Protein AF-A0A0S4X3T7-F1 (afdb_monomer)

Radius of gyration: 20.99 Å; Cα contacts (8 Å, |Δi|>4): 285; chains: 1; bounding box: 42×82×57 Å

Solvent-accessible surface area (backbone atoms only — not comparable to full-atom values): 10998 Å² total; per-residue (Å²): 110,73,40,32,37,38,40,42,36,80,65,33,32,33,39,29,41,30,43,73,89,67,52,23,56,42,77,74,47,74,46,72,47,45,88,88,48,50,43,58,60,45,58,78,75,44,70,75,74,39,46,32,37,38,30,31,13,58,91,52,34,48,80,45,75,44,75,45,72,94,63,92,61,59,72,69,56,49,50,54,50,50,38,53,54,44,22,72,76,66,79,47,67,48,91,55,33,53,76,42,78,46,77,59,98,63,31,34,35,39,41,34,31,41,48,67,60,52,50,55,50,42,70,50,42,47,80,60,23,48,66,69,36,61,36,78,42,62,60,70,58,53,54,50,51,59,73,39,50,81,81,54,77,43,78,75,82,78,65,80,75,44,73,72,72,78,70,76,79,71,70,79,71,80,79,78,84,71,83,81,82,85,89,85,92,132

Foldseek 3Di:
DKAKEWEDEQFKIWIWIADPPFRFTATPDMDTDDLVCLLVVCVVGPAFAHEYEYEYEDVQKDKDKDFDDPDDDDPVVVVVVLQVRCCVVPVDHQVQWDWDWDDDPTMIMIMTGGPVVVCSNCVSHVVRHPYQAYYYDYVVQVVVSVVPSVDDGDNDDDDPTPRPPPPPPPDPDPPDPPDDDDDDDD

pLDDT: mean 72.49, std 17.75, range [33.09, 94.56]

Mean predicted aligned error: 12.56 Å

Structure (mmCIF, N/CA/C/O backbone):
data_AF-A0A0S4X3T7-F1
#
_entry.id   AF-A0A0S4X3T7-F1
#
loop_
_atom_site.group_PDB
_atom_site.id
_atom_site.type_symbol
_atom_site.label_atom_id
_atom_site.label_alt_id
_atom_site.label_comp_id
_atom_site.label_asym_id
_atom_site.label_entity_id
_atom_site.label_seq_id
_atom_site.pdbx_PDB_ins_code
_atom_site.Cartn_x
_atom_site.Cartn_y
_atom_site.Cartn_z
_atom_site.occupancy
_atom_site.B_iso_or_equiv
_atom_site.auth_seq_id
_atom_site.auth_comp_id
_atom_site.auth_asym_id
_atom_site.auth_atom_id
_atom_site.pdbx_PDB_model_num
ATOM 1 N N . MET A 1 1 ? -22.993 1.703 1.571 1.00 53.78 1 MET A N 1
ATOM 2 C CA . MET A 1 1 ? -22.271 1.215 2.771 1.00 53.78 1 MET A CA 1
ATOM 3 C C . MET A 1 1 ? -21.054 2.109 2.951 1.00 53.78 1 MET A C 1
ATOM 5 O O . MET A 1 1 ? -20.449 2.443 1.946 1.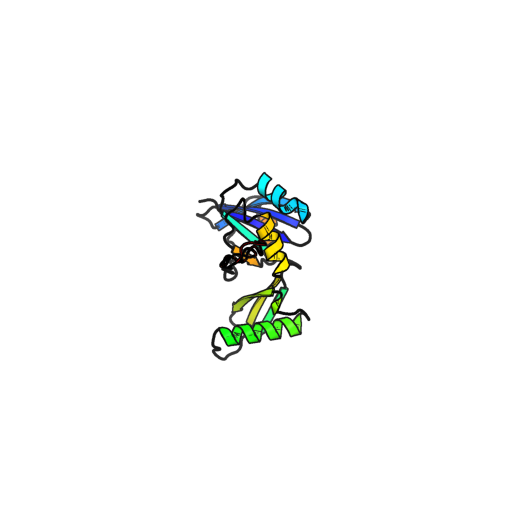00 53.7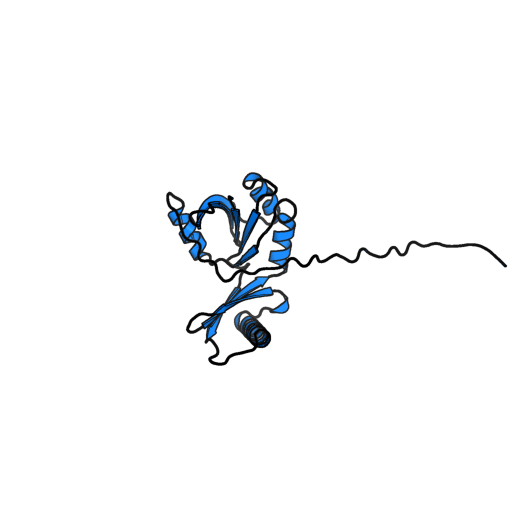8 1 MET A O 1
ATOM 9 N N . ASN A 1 2 ? -20.733 2.569 4.160 1.00 62.59 2 ASN A N 1
ATOM 10 C CA . ASN A 1 2 ? -19.541 3.403 4.339 1.00 62.59 2 ASN A CA 1
ATOM 11 C C . ASN A 1 2 ? -18.315 2.513 4.538 1.00 62.59 2 ASN A C 1
ATOM 13 O O . ASN A 1 2 ? -18.314 1.696 5.459 1.00 62.59 2 ASN A O 1
ATOM 17 N N . ASP A 1 3 ? -17.310 2.689 3.687 1.00 82.44 3 ASP A N 1
ATOM 18 C CA . ASP A 1 3 ? -16.029 1.990 3.776 1.00 82.44 3 ASP A CA 1
ATOM 19 C C . ASP A 1 3 ? -15.021 2.920 4.456 1.00 82.44 3 ASP A C 1
ATOM 21 O O . ASP A 1 3 ? -14.976 4.107 4.137 1.00 82.44 3 ASP A O 1
ATOM 25 N N . TYR A 1 4 ? -14.237 2.423 5.409 1.00 87.44 4 TYR A N 1
ATOM 26 C CA . TYR A 1 4 ? -13.195 3.210 6.071 1.00 87.44 4 TYR A CA 1
ATOM 27 C C . TYR A 1 4 ? -11.855 2.980 5.385 1.00 87.44 4 TYR A C 1
ATOM 29 O O . TYR A 1 4 ? -11.616 1.917 4.805 1.00 87.44 4 TYR A O 1
ATOM 37 N N . TRP A 1 5 ? -10.975 3.968 5.471 1.00 87.00 5 TRP A N 1
ATOM 38 C CA . TRP A 1 5 ? -9.604 3.841 5.010 1.00 87.00 5 TRP A CA 1
ATOM 39 C C . TRP A 1 5 ? -8.631 4.288 6.097 1.00 87.00 5 TRP A C 1
ATOM 41 O O . TRP A 1 5 ? -8.911 5.201 6.872 1.00 87.00 5 TRP A O 1
ATOM 51 N N . LEU A 1 6 ? -7.500 3.602 6.162 1.00 88.38 6 LEU A N 1
ATOM 52 C CA . LEU A 1 6 ? -6.375 3.887 7.035 1.00 88.38 6 LEU A CA 1
ATOM 53 C C . LEU A 1 6 ? -5.171 4.129 6.140 1.00 88.38 6 LEU A C 1
ATOM 55 O O . LEU A 1 6 ? -4.757 3.235 5.412 1.00 88.38 6 LEU A O 1
ATOM 59 N N . TYR A 1 7 ? -4.603 5.317 6.208 1.00 86.69 7 TYR A N 1
ATOM 60 C CA . TYR A 1 7 ? -3.323 5.634 5.611 1.00 86.69 7 TYR A CA 1
ATOM 61 C C . TYR A 1 7 ? -2.222 5.524 6.663 1.00 86.69 7 TYR A C 1
ATOM 63 O O . TYR A 1 7 ? -2.381 6.030 7.774 1.00 86.69 7 TYR A O 1
ATOM 71 N N . VAL A 1 8 ? -1.107 4.891 6.307 1.00 85.50 8 VAL A N 1
ATOM 72 C CA . VAL A 1 8 ? 0.071 4.750 7.162 1.00 85.50 8 VAL A CA 1
ATOM 73 C C . VAL A 1 8 ? 1.325 5.125 6.379 1.00 85.50 8 VAL A C 1
ATOM 75 O O . VAL A 1 8 ? 1.589 4.628 5.283 1.00 85.50 8 VAL A O 1
ATOM 78 N N . SER A 1 9 ? 2.119 5.998 6.979 1.00 83.56 9 SER A N 1
ATOM 79 C CA . SER A 1 9 ? 3.458 6.387 6.553 1.00 83.56 9 SER A CA 1
ATOM 80 C C . SER A 1 9 ? 4.406 6.290 7.751 1.00 83.56 9 SER A C 1
ATOM 82 O O . SER A 1 9 ? 3.961 6.107 8.880 1.00 83.56 9 SER A O 1
ATOM 84 N N . LYS A 1 10 ? 5.713 6.478 7.536 1.00 77.56 10 LYS A N 1
ATOM 85 C CA . LYS A 1 10 ? 6.692 6.465 8.637 1.00 77.56 10 LYS A CA 1
ATOM 86 C C . LYS A 1 10 ? 6.487 7.562 9.680 1.00 77.56 10 LYS A C 1
ATOM 88 O O . LYS A 1 10 ? 6.936 7.400 10.807 1.00 77.56 10 LYS A O 1
ATOM 93 N N . SER A 1 11 ? 5.895 8.687 9.294 1.00 82.12 11 SER A N 1
ATOM 94 C CA . SER A 1 11 ? 5.734 9.850 10.169 1.00 82.12 11 SER A CA 1
ATOM 95 C C . SER A 1 11 ? 4.308 10.022 10.659 1.00 82.12 11 SER A C 1
ATOM 97 O O . SER A 1 11 ? 4.093 10.690 11.663 1.00 82.12 11 SER A O 1
ATOM 99 N N . GLU A 1 12 ? 3.329 9.431 9.979 1.00 86.38 12 GLU A N 1
ATOM 100 C CA . GLU A 1 12 ? 1.925 9.734 10.216 1.00 86.38 12 GLU A CA 1
ATOM 101 C C . GLU A 1 12 ? 1.002 8.562 9.892 1.00 86.38 12 GLU A C 1
ATOM 103 O O . GLU A 1 12 ? 1.217 7.826 8.924 1.00 86.38 12 GLU A O 1
ATOM 108 N N . MET A 1 13 ? -0.073 8.461 10.667 1.00 87.94 13 MET A N 1
ATOM 109 C CA . MET A 1 13 ? -1.251 7.661 10.380 1.00 87.94 13 MET A CA 1
ATOM 110 C C . MET A 1 13 ? -2.488 8.558 10.264 1.00 87.94 13 MET A C 1
ATOM 112 O O . MET A 1 13 ? -2.694 9.464 11.068 1.00 87.94 13 MET A O 1
ATOM 116 N N . THR A 1 14 ? -3.331 8.291 9.271 1.00 86.19 14 THR A N 1
ATOM 117 C CA . THR A 1 14 ? -4.558 9.052 9.007 1.00 86.19 14 THR A CA 1
ATOM 118 C C . THR A 1 14 ? -5.705 8.079 8.808 1.00 86.19 14 THR A C 1
ATOM 120 O O . THR A 1 14 ? -5.606 7.165 7.994 1.00 86.19 14 THR A O 1
ATOM 123 N N . VAL A 1 15 ? -6.815 8.274 9.515 1.00 87.94 15 VAL A N 1
ATOM 124 C CA . VAL A 1 15 ? -8.045 7.508 9.283 1.00 87.94 15 VAL A CA 1
ATOM 125 C C . VAL A 1 15 ? -9.052 8.396 8.582 1.00 87.94 15 VAL A C 1
ATOM 127 O O . VAL A 1 15 ? -9.209 9.573 8.908 1.00 87.94 15 VAL A O 1
ATOM 130 N N . GLY A 1 16 ? -9.777 7.813 7.639 1.00 85.88 16 GLY A N 1
ATOM 131 C CA . GLY A 1 16 ? -10.879 8.473 6.978 1.00 85.88 16 GLY A CA 1
ATOM 132 C C . GLY A 1 16 ? -12.015 7.533 6.619 1.00 85.88 16 GLY A C 1
ATOM 133 O O . GLY A 1 16 ? -12.000 6.325 6.874 1.00 85.88 16 GLY A O 1
ATOM 134 N N . ARG A 1 17 ? -13.048 8.124 6.031 1.00 86.00 17 ARG A N 1
ATOM 135 C CA . ARG A 1 17 ? -14.255 7.431 5.593 1.00 86.00 17 ARG A CA 1
ATOM 136 C C . ARG A 1 17 ? -14.513 7.725 4.129 1.00 86.00 17 ARG A C 1
ATOM 138 O O . ARG A 1 17 ? -14.296 8.841 3.671 1.00 86.00 17 ARG A O 1
ATOM 145 N N . THR A 1 18 ? -15.026 6.726 3.430 1.00 76.88 18 THR A N 1
ATOM 146 C CA . THR A 1 18 ? -15.465 6.800 2.041 1.00 76.88 18 THR A CA 1
ATOM 147 C C . THR A 1 18 ? -16.976 6.622 1.953 1.00 76.88 18 THR A C 1
ATOM 149 O O . THR A 1 18 ? -17.520 5.650 2.492 1.00 76.88 18 THR A O 1
ATOM 152 N N . ARG A 1 19 ? -17.674 7.537 1.268 1.00 69.31 19 ARG A N 1
ATOM 153 C CA . ARG A 1 19 ? -19.115 7.399 0.985 1.00 69.31 19 ARG A CA 1
ATOM 154 C C . ARG A 1 19 ? -19.320 6.743 -0.384 1.00 69.31 19 ARG A C 1
ATOM 156 O O . ARG A 1 19 ? -18.909 7.273 -1.415 1.00 69.31 19 ARG A O 1
ATOM 163 N N . SER A 1 20 ? -19.993 5.587 -0.397 1.00 54.88 20 SER A N 1
ATOM 164 C CA . SER A 1 20 ? -20.087 4.676 -1.556 1.00 54.88 20 SER A CA 1
ATOM 165 C C . SER A 1 20 ? -20.716 5.251 -2.830 1.00 54.88 20 SER A C 1
ATOM 167 O O . SER A 1 20 ? -20.618 4.615 -3.871 1.00 54.88 20 SER A O 1
ATOM 169 N N . ARG A 1 21 ? -21.383 6.411 -2.776 1.00 48.97 21 ARG A N 1
ATOM 170 C CA . ARG A 1 21 ? -22.061 7.001 -3.944 1.00 48.97 21 ARG A CA 1
ATOM 171 C C . ARG A 1 21 ? -21.234 8.033 -4.715 1.00 48.97 21 ARG A C 1
ATOM 173 O O . ARG A 1 21 ? -21.553 8.263 -5.871 1.00 48.97 21 ARG A O 1
ATOM 180 N N . GLN A 1 22 ? -20.181 8.614 -4.129 1.00 46.69 22 GLN A N 1
ATOM 181 C CA . GLN A 1 22 ? -19.438 9.719 -4.768 1.00 46.69 22 GLN A CA 1
ATOM 182 C C . GLN A 1 22 ? -17.908 9.557 -4.755 1.00 46.69 22 GLN A C 1
ATOM 184 O O . GLN A 1 22 ? -17.195 10.476 -5.141 1.00 46.69 22 GLN A O 1
ATOM 189 N N . ARG A 1 23 ? -17.378 8.392 -4.336 1.00 55.12 23 ARG A N 1
ATOM 190 C CA . ARG A 1 23 ? -15.927 8.166 -4.117 1.00 55.12 23 ARG A CA 1
ATOM 191 C C . ARG A 1 23 ? -15.278 9.188 -3.170 1.00 55.12 23 ARG A C 1
ATOM 193 O O . ARG A 1 23 ? -14.063 9.253 -3.094 1.00 55.12 23 ARG A O 1
ATOM 200 N N . GLU A 1 24 ? -16.093 9.907 -2.406 1.00 57.88 24 GLU A N 1
ATOM 201 C CA . GLU A 1 24 ? -15.700 10.936 -1.449 1.00 57.88 24 GLU A CA 1
ATOM 202 C C . GLU A 1 24 ? -14.912 10.352 -0.296 1.00 57.88 24 GLU A C 1
ATOM 204 O O . GLU A 1 24 ? -15.476 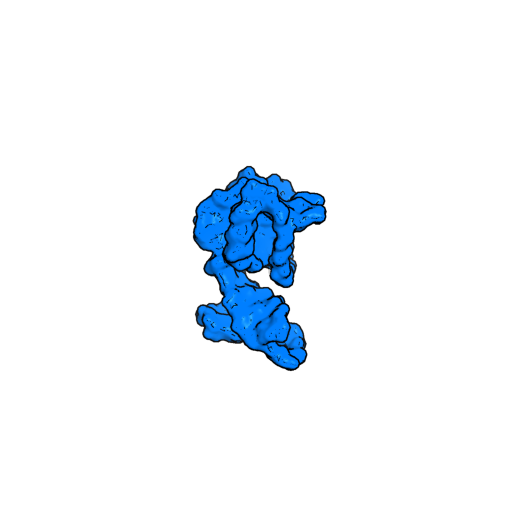9.575 0.472 1.00 57.88 24 GLU A O 1
ATOM 209 N N . ALA A 1 25 ? -13.652 10.756 -0.153 1.00 65.81 25 ALA A N 1
ATOM 210 C CA . ALA A 1 25 ? -12.837 10.472 1.016 1.00 65.81 25 ALA A CA 1
ATOM 211 C C . ALA A 1 25 ? -12.840 11.677 1.967 1.00 65.81 25 ALA A C 1
ATOM 213 O O . ALA A 1 25 ? -12.434 12.773 1.591 1.00 65.81 25 ALA A O 1
ATOM 214 N N . THR A 1 26 ? -13.264 11.465 3.210 1.00 74.62 26 THR A N 1
ATOM 215 C CA . THR A 1 26 ? -13.190 12.461 4.287 1.00 74.62 26 THR A CA 1
ATOM 216 C C . THR A 1 26 ? -12.170 12.006 5.317 1.00 74.62 26 THR A C 1
ATOM 218 O O . THR A 1 26 ? -12.238 10.865 5.779 1.00 74.62 26 THR A O 1
ATOM 221 N N . VAL A 1 27 ? -11.247 12.891 5.690 1.00 80.88 27 VAL A N 1
ATOM 222 C CA . VAL A 1 27 ? -10.316 12.661 6.802 1.00 80.88 27 VAL A CA 1
ATOM 223 C C . VAL A 1 27 ? -11.088 12.770 8.116 1.00 80.88 27 VAL A C 1
ATOM 225 O O . VAL A 1 27 ? -11.788 13.752 8.338 1.00 80.88 27 VAL A O 1
ATOM 228 N N . LEU A 1 28 ? -10.980 11.751 8.966 1.00 81.31 28 LEU A N 1
ATOM 229 C CA . LEU A 1 28 ? -11.553 11.746 10.313 1.00 81.31 28 LEU A CA 1
ATOM 230 C C . LEU A 1 28 ? -10.525 12.170 11.359 1.00 81.31 28 LEU A C 1
ATOM 232 O O . LEU A 1 28 ? -10.883 12.854 12.312 1.00 81.31 28 LEU A O 1
ATOM 236 N N . ASP A 1 29 ? -9.272 11.737 11.201 1.00 82.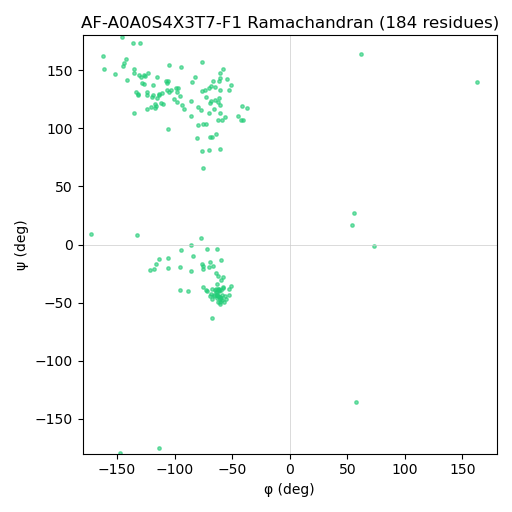38 29 ASP A N 1
ATOM 237 C CA . ASP A 1 29 ? -8.181 12.124 12.092 1.00 82.38 29 ASP A CA 1
ATOM 238 C C . ASP A 1 29 ? -6.804 11.887 11.494 1.00 82.38 29 ASP A C 1
ATOM 240 O O . ASP A 1 29 ? -6.657 11.087 10.567 1.00 82.38 29 ASP A O 1
ATOM 244 N N . SER A 1 30 ? -5.784 12.527 12.062 1.00 84.44 30 SER A N 1
ATOM 245 C CA . SER A 1 30 ? -4.379 12.231 11.782 1.00 84.44 30 SER A CA 1
ATOM 246 C C . SER A 1 30 ? -3.529 12.313 13.046 1.00 84.44 30 SER A C 1
ATOM 248 O O . SER A 1 30 ? -3.729 13.197 13.872 1.00 84.44 30 SER A O 1
ATOM 250 N N . ALA A 1 31 ? -2.566 11.406 13.178 1.00 82.56 31 ALA A N 1
ATOM 251 C CA . ALA A 1 31 ? -1.628 11.355 14.293 1.00 82.56 31 ALA A CA 1
ATOM 252 C C . ALA A 1 31 ? -0.231 10.951 13.811 1.00 82.56 31 ALA A C 1
ATOM 254 O O . ALA A 1 31 ? -0.083 10.334 12.755 1.00 82.56 31 ALA A O 1
ATOM 255 N N . ALA A 1 32 ? 0.801 11.263 14.598 1.00 84.38 32 ALA A N 1
ATOM 256 C CA . ALA A 1 32 ? 2.151 10.777 14.327 1.00 84.38 32 ALA A CA 1
ATOM 257 C C . ALA A 1 32 ? 2.192 9.238 14.347 1.00 84.38 32 ALA A C 1
ATOM 259 O O . ALA A 1 32 ? 1.507 8.598 15.148 1.00 84.38 32 ALA A O 1
ATOM 260 N N . PHE A 1 33 ? 2.987 8.627 13.465 1.00 81.38 33 PHE A N 1
ATOM 261 C CA . PHE A 1 33 ? 3.062 7.170 13.395 1.00 81.38 33 PHE A CA 1
ATOM 262 C C . PHE A 1 33 ? 3.729 6.584 14.647 1.00 81.38 33 PHE A C 1
ATOM 264 O O . PHE A 1 33 ? 4.868 6.902 14.977 1.00 81.38 33 PHE A O 1
ATOM 271 N N . GLN A 1 34 ? 3.015 5.680 15.316 1.00 80.12 34 GLN A N 1
ATOM 272 C CA . GLN A 1 34 ? 3.483 4.902 16.456 1.00 80.12 34 GLN A CA 1
ATOM 273 C C . GLN A 1 34 ? 3.045 3.449 16.268 1.00 80.12 34 GLN A C 1
ATOM 275 O O . GLN A 1 34 ? 1.855 3.138 16.317 1.00 80.12 34 GLN A O 1
ATOM 280 N N . ALA A 1 35 ? 4.012 2.552 16.069 1.00 72.06 35 ALA A N 1
ATOM 281 C CA . ALA A 1 35 ? 3.768 1.133 15.804 1.00 72.06 35 ALA A CA 1
ATOM 282 C C . ALA A 1 35 ? 2.860 0.461 16.854 1.00 72.06 35 ALA A C 1
ATOM 284 O O . ALA A 1 35 ? 1.944 -0.270 16.486 1.00 72.06 35 ALA A O 1
ATOM 285 N N . GLY A 1 36 ? 3.086 0.738 18.144 1.00 80.06 36 GLY A N 1
ATOM 286 C CA . GLY A 1 36 ? 2.287 0.182 19.244 1.00 80.06 36 GLY A CA 1
ATOM 287 C C . GLY A 1 36 ? 0.902 0.819 19.413 1.00 80.06 36 GLY A C 1
ATOM 288 O O . GLY A 1 36 ? 0.018 0.191 19.979 1.00 80.06 36 GLY A O 1
ATOM 289 N N . GLY A 1 37 ? 0.691 2.033 18.892 1.00 85.06 37 GLY A N 1
ATOM 290 C CA . GLY A 1 37 ? -0.569 2.778 19.021 1.00 85.06 37 GLY A CA 1
ATOM 291 C C . GLY A 1 37 ? -1.539 2.593 17.850 1.00 85.06 37 GLY A C 1
ATOM 292 O O . GLY A 1 37 ? -2.657 3.100 17.896 1.00 85.06 37 GLY A O 1
ATOM 293 N N . LEU A 1 38 ? -1.137 1.874 16.794 1.00 86.12 38 LEU A N 1
ATOM 294 C CA . LEU A 1 38 ? -1.913 1.765 15.555 1.00 86.12 38 LEU A CA 1
ATOM 295 C C . LEU A 1 38 ? -3.311 1.167 15.779 1.00 86.12 38 LEU A C 1
ATOM 297 O O . LEU A 1 38 ? -4.298 1.688 15.262 1.00 86.12 38 LEU A O 1
ATOM 301 N N . ALA A 1 39 ? -3.404 0.078 16.546 1.00 87.00 39 ALA A N 1
ATOM 302 C CA . ALA A 1 39 ? -4.677 -0.596 16.797 1.00 87.00 39 ALA A CA 1
ATOM 303 C C . ALA A 1 39 ? -5.656 0.314 17.555 1.00 87.00 39 ALA A C 1
ATOM 305 O O . ALA A 1 39 ? -6.830 0.407 17.187 1.00 87.00 39 ALA A O 1
ATOM 306 N N . ASP A 1 40 ? -5.165 1.014 18.576 1.00 89.56 40 ASP A N 1
ATOM 307 C CA . ASP A 1 40 ? -5.984 1.881 19.418 1.00 89.56 40 ASP A CA 1
ATOM 308 C C . ASP A 1 40 ? -6.400 3.155 18.685 1.00 89.56 40 ASP A C 1
ATOM 310 O O . ASP A 1 40 ? -7.570 3.537 18.748 1.00 89.56 40 ASP A O 1
ATOM 314 N N . PHE A 1 41 ? -5.503 3.738 17.885 1.00 89.50 41 PHE A N 1
ATOM 315 C CA . PHE A 1 41 ? -5.830 4.856 17.000 1.00 89.50 41 PHE A CA 1
ATOM 316 C C . PHE A 1 41 ? -7.000 4.519 16.067 1.00 89.50 41 PHE A C 1
ATOM 318 O O . PHE A 1 41 ? -7.963 5.280 15.955 1.00 89.50 41 PHE A O 1
ATOM 325 N N . VAL A 1 42 ? -6.968 3.339 15.436 1.00 89.25 42 VAL A N 1
ATOM 326 C CA . VAL A 1 42 ? -8.055 2.899 14.551 1.00 89.25 42 VAL A CA 1
ATOM 327 C C . VAL A 1 42 ? -9.331 2.618 15.351 1.00 89.25 42 VAL A C 1
ATOM 329 O O . VAL A 1 42 ? -10.402 3.052 14.934 1.00 89.25 42 VAL A O 1
ATOM 332 N N . ARG A 1 43 ? -9.243 1.956 16.516 1.00 89.69 43 ARG A N 1
ATOM 333 C CA . ARG A 1 43 ? -10.394 1.667 17.406 1.00 89.69 43 ARG A CA 1
ATOM 334 C C . ARG A 1 43 ? -11.141 2.893 17.881 1.00 89.69 43 ARG A C 1
ATOM 336 O O . ARG A 1 43 ? -12.365 2.851 17.959 1.00 89.69 43 ARG A O 1
ATOM 343 N N . GLN A 1 44 ? -10.443 3.985 18.140 1.00 89.44 44 GLN A N 1
ATOM 344 C CA . GLN A 1 44 ? -11.093 5.220 18.560 1.00 89.44 44 GLN A CA 1
ATOM 345 C C . GLN A 1 44 ? -11.910 5.880 17.435 1.00 89.44 44 GLN A C 1
ATOM 347 O O . GLN A 1 44 ? -12.778 6.700 17.724 1.00 89.44 44 GLN A O 1
ATOM 352 N N . ARG A 1 45 ? -11.656 5.551 16.155 1.00 89.69 45 ARG A N 1
ATOM 353 C CA . ARG A 1 45 ? -12.226 6.268 14.991 1.00 89.69 45 ARG A CA 1
ATOM 354 C C . ARG A 1 45 ? -13.050 5.403 14.041 1.00 89.69 45 ARG A C 1
ATOM 356 O O . ARG A 1 45 ? -13.887 5.926 13.302 1.00 89.69 45 ARG A O 1
ATOM 363 N N . VAL A 1 46 ? -12.834 4.092 14.045 1.00 89.06 46 VAL A N 1
ATOM 364 C CA . VAL A 1 46 ? -13.515 3.130 13.175 1.00 89.06 46 VAL A CA 1
ATOM 365 C C . VAL A 1 46 ? -14.331 2.168 14.038 1.00 89.06 46 VAL A C 1
ATOM 367 O O . VAL A 1 46 ? -13.761 1.457 14.860 1.00 89.06 46 VAL A O 1
ATOM 370 N N . PRO A 1 47 ? -15.661 2.084 13.849 1.00 88.12 47 PRO A N 1
ATOM 371 C CA . PRO A 1 47 ? -16.468 1.089 14.544 1.00 88.12 47 PRO A CA 1
ATOM 372 C C . PRO A 1 47 ? -16.032 -0.335 14.177 1.00 88.12 47 PRO A C 1
ATOM 374 O O . PRO A 1 47 ? -15.755 -0.622 13.008 1.00 88.12 47 PRO A O 1
ATOM 377 N N . GLN A 1 48 ? -16.017 -1.240 15.156 1.00 87.44 48 GLN A N 1
ATOM 378 C CA . GLN A 1 48 ? -15.664 -2.646 14.938 1.00 87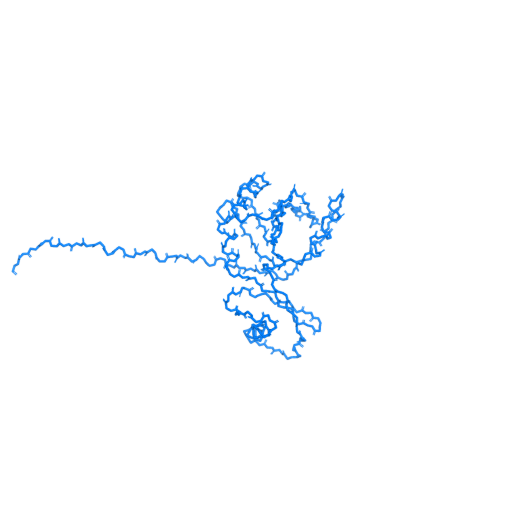.44 48 GLN A CA 1
ATOM 379 C C . GLN A 1 48 ? -16.575 -3.321 13.899 1.00 87.44 48 GLN A C 1
ATOM 381 O O . GLN A 1 48 ? -17.727 -2.927 13.688 1.00 87.44 48 GLN A O 1
ATOM 386 N N . GLY A 1 49 ? -16.034 -4.319 13.196 1.00 84.31 49 GLY A N 1
ATOM 387 C CA . GLY A 1 49 ? -16.746 -5.058 12.146 1.00 84.31 49 GLY A CA 1
ATOM 388 C C . GLY A 1 49 ? -16.962 -4.277 10.843 1.00 84.31 49 GLY A C 1
ATOM 389 O O . GLY A 1 49 ? -17.518 -4.813 9.880 1.00 84.31 49 GLY A O 1
ATOM 390 N N . LYS A 1 50 ? -16.520 -3.014 10.762 1.00 88.12 50 LYS A N 1
ATOM 391 C CA . LYS A 1 50 ? -16.535 -2.255 9.507 1.00 88.12 50 LYS A CA 1
ATOM 392 C C . LYS A 1 50 ? -15.412 -2.700 8.575 1.00 88.12 50 LYS A C 1
ATOM 394 O O . LYS A 1 50 ? -14.397 -3.266 8.980 1.00 88.12 50 LYS A O 1
ATOM 399 N N . ARG A 1 51 ? -15.634 -2.442 7.286 1.00 87.75 51 ARG A N 1
ATOM 400 C CA . ARG A 1 51 ? -14.656 -2.693 6.232 1.00 87.75 51 ARG A CA 1
ATOM 401 C C . ARG A 1 51 ? -13.586 -1.607 6.258 1.00 87.75 51 ARG A C 1
ATOM 403 O O . ARG A 1 51 ? -13.927 -0.422 6.268 1.00 87.75 51 ARG A O 1
ATOM 410 N N . LEU A 1 52 ? -12.326 -2.027 6.214 1.00 86.25 52 LEU A N 1
ATOM 411 C CA . LEU A 1 52 ? -11.164 -1.146 6.258 1.00 86.25 52 LEU A CA 1
ATOM 412 C C . LEU A 1 52 ? -10.270 -1.383 5.035 1.00 86.25 52 LEU A C 1
ATOM 414 O O . LEU A 1 52 ? -9.911 -2.519 4.733 1.00 86.25 52 LEU A O 1
ATOM 418 N N . SER A 1 53 ? -9.909 -0.317 4.328 1.00 86.62 53 SER A N 1
ATOM 419 C CA . SER A 1 53 ? -8.853 -0.341 3.308 1.00 86.62 53 SER A CA 1
ATOM 420 C C . SER A 1 53 ? -7.595 0.289 3.882 1.00 86.62 53 SER A C 1
ATOM 422 O O . SER A 1 53 ? -7.667 1.359 4.474 1.00 86.62 53 SER A O 1
ATOM 424 N N . VAL A 1 54 ? -6.447 -0.352 3.716 1.00 85.31 54 VAL A N 1
ATOM 425 C CA . VAL A 1 54 ? -5.172 0.158 4.221 1.00 85.31 54 VAL A CA 1
ATOM 426 C C . VAL A 1 54 ? -4.358 0.701 3.056 1.00 85.31 54 VAL A C 1
ATOM 428 O O . VAL A 1 54 ? -4.198 0.034 2.036 1.00 85.31 54 VAL A O 1
ATOM 431 N N . TRP A 1 55 ? -3.835 1.908 3.205 1.00 85.44 55 TRP A N 1
ATOM 432 C CA . TRP A 1 55 ? -3.002 2.595 2.234 1.00 85.44 55 TRP A CA 1
ATOM 433 C C . TRP A 1 55 ? -1.637 2.881 2.844 1.00 85.44 55 TRP A C 1
ATOM 435 O O . TRP A 1 55 ? -1.553 3.469 3.916 1.00 85.44 55 TRP A O 1
ATOM 445 N N . LEU A 1 56 ? -0.570 2.472 2.170 1.00 82.75 56 LEU A N 1
ATOM 446 C CA . LEU A 1 56 ? 0.801 2.601 2.653 1.00 82.75 56 LEU A CA 1
ATOM 447 C C . LEU A 1 56 ? 1.593 3.543 1.767 1.00 82.75 56 LEU A C 1
ATOM 449 O O . LEU A 1 56 ? 1.399 3.567 0.555 1.00 82.75 56 LEU A O 1
ATOM 453 N N . SER A 1 57 ? 2.494 4.320 2.352 1.00 80.56 57 SER A N 1
ATOM 454 C CA . SER A 1 57 ? 3.307 5.263 1.591 1.00 80.56 57 SER A CA 1
ATOM 455 C C . SER A 1 57 ? 4.704 5.449 2.170 1.00 80.56 57 SER A C 1
ATOM 457 O O . SER A 1 57 ? 5.083 4.854 3.185 1.00 80.56 57 SER A O 1
ATOM 459 N N . GLY A 1 58 ? 5.470 6.322 1.507 1.00 73.88 58 GLY A N 1
ATOM 460 C CA . GLY A 1 58 ? 6.814 6.676 1.932 1.00 73.88 58 GLY A CA 1
ATOM 461 C C . GLY A 1 58 ? 7.663 5.420 2.008 1.00 73.88 58 GLY A C 1
ATOM 462 O O . GLY A 1 58 ? 7.571 4.561 1.147 1.00 73.88 58 GLY A O 1
ATOM 463 N N . ALA A 1 59 ? 8.445 5.267 3.066 1.00 70.31 59 ALA A N 1
ATOM 464 C CA . ALA A 1 59 ? 9.368 4.145 3.177 1.00 70.31 59 ALA A CA 1
ATOM 465 C C . ALA A 1 59 ? 8.734 2.785 3.552 1.00 70.31 59 ALA A C 1
ATOM 467 O O . ALA A 1 59 ? 9.479 1.828 3.726 1.00 70.31 59 ALA A O 1
ATOM 468 N N . HIS A 1 60 ? 7.401 2.678 3.633 1.00 75.81 60 HIS A N 1
ATOM 469 C CA . HIS A 1 60 ? 6.699 1.381 3.588 1.00 75.81 60 HIS A CA 1
ATOM 470 C C . HIS A 1 60 ? 6.461 0.895 2.151 1.00 75.81 60 HIS A C 1
ATOM 472 O O . HIS A 1 60 ? 6.014 -0.229 1.924 1.00 75.81 60 HIS A O 1
ATOM 478 N N . CYS A 1 61 ? 6.707 1.758 1.161 1.00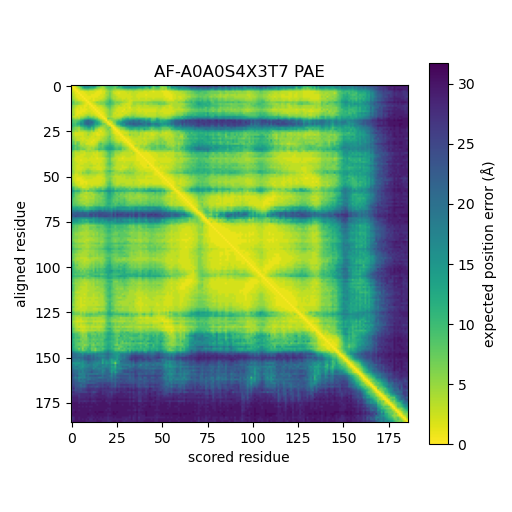 80.00 61 CYS A N 1
ATOM 479 C CA . CYS A 1 61 ? 6.480 1.486 -0.247 1.00 80.00 61 CYS A CA 1
ATOM 480 C C . CYS A 1 61 ? 7.685 1.914 -1.078 1.00 80.00 61 CYS A C 1
ATOM 482 O O . CYS A 1 61 ? 8.143 3.049 -1.016 1.00 80.00 61 CYS A O 1
ATOM 484 N N . HIS A 1 62 ? 8.155 1.037 -1.948 1.00 82.88 62 HIS A N 1
ATOM 485 C CA . HIS A 1 62 ? 9.144 1.408 -2.947 1.00 82.88 62 HIS A CA 1
ATOM 486 C C . HIS A 1 62 ? 8.475 1.488 -4.310 1.00 82.88 62 HIS A C 1
ATOM 488 O O . HIS A 1 62 ? 7.728 0.592 -4.705 1.00 82.88 62 HIS A O 1
ATOM 494 N N . TYR A 1 63 ? 8.760 2.567 -5.030 1.00 82.94 63 TYR A N 1
ATOM 495 C CA . TYR A 1 63 ? 8.216 2.814 -6.355 1.00 82.94 63 TYR A CA 1
ATOM 496 C C . TYR A 1 63 ? 9.350 2.827 -7.361 1.00 82.94 63 TYR A C 1
ATOM 498 O O . TYR A 1 63 ? 10.260 3.650 -7.288 1.00 82.94 63 TYR A O 1
ATOM 506 N N . VAL A 1 64 ? 9.278 1.914 -8.316 1.00 83.44 64 VAL A N 1
ATOM 507 C CA . VAL A 1 64 ? 10.253 1.796 -9.390 1.00 83.44 64 VAL A CA 1
ATOM 508 C C . VAL A 1 64 ? 9.507 1.826 -10.712 1.00 83.44 64 VAL A C 1
ATOM 510 O O . VAL A 1 64 ? 8.463 1.204 -10.855 1.00 83.44 64 VAL A O 1
ATOM 513 N N . ALA A 1 65 ? 10.030 2.541 -11.701 1.00 83.06 65 ALA A N 1
ATOM 514 C CA . ALA A 1 65 ? 9.503 2.499 -13.058 1.00 83.06 65 ALA A CA 1
ATOM 515 C C . ALA A 1 65 ? 10.599 2.099 -14.044 1.00 83.06 65 ALA A C 1
ATOM 517 O O . ALA A 1 65 ? 11.778 2.421 -13.854 1.00 83.06 65 ALA A O 1
ATOM 518 N N . PHE A 1 66 ? 10.210 1.402 -15.104 1.00 82.12 66 PHE A N 1
ATOM 519 C CA . PHE A 1 66 ? 11.087 1.092 -16.227 1.00 82.12 66 PHE A CA 1
ATOM 520 C C . PHE A 1 66 ? 10.316 1.113 -17.549 1.00 82.12 66 PHE A C 1
ATOM 522 O O . PHE A 1 66 ? 9.091 0.966 -17.528 1.00 82.12 66 PHE A O 1
ATOM 529 N N . PRO A 1 67 ? 10.996 1.328 -18.693 1.00 84.25 67 PRO A N 1
ATOM 530 C CA . PRO A 1 67 ? 10.346 1.336 -19.996 1.00 84.25 67 PRO A CA 1
ATOM 531 C C . PRO A 1 67 ? 9.529 0.068 -20.206 1.00 84.25 67 PRO A C 1
ATOM 533 O O . PRO A 1 67 ? 9.995 -1.042 -19.938 1.00 84.25 67 PRO A O 1
ATOM 536 N N . ARG A 1 68 ? 8.292 0.234 -20.670 1.00 75.19 68 ARG A N 1
ATOM 537 C CA . ARG A 1 68 ? 7.404 -0.895 -20.906 1.00 75.19 68 ARG A CA 1
ATOM 538 C C . ARG A 1 68 ? 8.005 -1.755 -22.019 1.00 75.19 68 ARG A C 1
ATOM 540 O O . ARG A 1 68 ? 8.219 -1.246 -23.122 1.00 75.19 68 ARG A O 1
ATOM 547 N N . PRO A 1 69 ? 8.231 -3.054 -21.778 1.00 72.00 69 PRO A N 1
ATOM 548 C CA . PRO A 1 69 ? 8.671 -3.938 -22.839 1.00 72.00 69 PRO A CA 1
ATOM 549 C C . PRO A 1 69 ? 7.623 -3.973 -23.953 1.00 72.00 69 PRO A C 1
ATOM 551 O O . PRO A 1 69 ? 6.433 -4.139 -23.688 1.00 72.00 69 PRO A O 1
ATOM 554 N N . ARG A 1 70 ? 8.063 -3.831 -25.207 1.00 70.69 70 ARG A N 1
ATOM 555 C CA . ARG A 1 70 ? 7.184 -3.877 -26.392 1.00 70.69 70 ARG A CA 1
ATOM 556 C C . ARG A 1 70 ? 6.646 -5.281 -26.711 1.00 70.69 70 ARG A C 1
ATOM 558 O O . ARG A 1 70 ? 5.845 -5.429 -27.623 1.00 70.69 70 ARG A O 1
ATOM 565 N N . TRP A 1 71 ? 7.080 -6.294 -25.965 1.00 65.81 71 TRP A N 1
ATOM 566 C CA . TRP A 1 71 ? 6.808 -7.707 -26.214 1.00 65.81 71 TRP A CA 1
ATOM 567 C C . TRP A 1 71 ? 5.811 -8.240 -25.178 1.00 65.81 71 TRP A C 1
ATOM 569 O O . TRP A 1 71 ? 5.889 -7.895 -23.996 1.00 65.81 71 TRP A O 1
ATOM 579 N N . VAL A 1 72 ? 4.872 -9.088 -25.610 1.00 57.22 72 VAL A N 1
ATOM 580 C CA . VAL A 1 72 ? 3.883 -9.718 -24.723 1.00 57.22 72 VAL A CA 1
ATOM 581 C C . VAL A 1 72 ? 4.568 -10.829 -23.925 1.00 57.22 72 VAL A C 1
ATOM 583 O O . VAL A 1 72 ? 4.844 -11.908 -24.440 1.00 57.22 72 VAL A O 1
ATOM 586 N N . PHE A 1 73 ? 4.865 -10.571 -22.654 1.00 63.12 73 PHE A N 1
ATOM 587 C CA . PHE A 1 73 ? 5.285 -11.618 -21.727 1.00 63.12 73 PHE A CA 1
ATOM 588 C C . PHE A 1 73 ? 4.068 -12.361 -21.174 1.00 63.12 73 PHE A C 1
ATOM 590 O O . PHE A 1 73 ? 3.056 -11.743 -20.844 1.00 63.12 73 PHE A O 1
ATOM 597 N N . ALA A 1 74 ? 4.200 -13.673 -20.961 1.00 66.00 74 ALA A N 1
ATOM 598 C CA . ALA A 1 74 ? 3.327 -14.370 -20.020 1.00 66.00 74 ALA A CA 1
ATOM 599 C C . ALA A 1 74 ? 3.397 -13.661 -18.644 1.00 66.00 74 ALA A C 1
ATOM 601 O O . ALA A 1 74 ? 4.496 -13.248 -18.246 1.00 66.00 74 ALA A O 1
ATOM 602 N N . PRO A 1 75 ? 2.290 -13.537 -17.885 1.00 66.69 75 PRO A N 1
ATOM 603 C CA . PRO A 1 75 ? 2.251 -12.771 -16.632 1.00 66.69 75 PRO A CA 1
ATOM 604 C C . PRO A 1 75 ? 3.367 -13.115 -15.629 1.00 66.69 75 PRO A C 1
ATOM 606 O O . PRO A 1 75 ? 3.911 -12.224 -14.976 1.00 66.69 75 PRO A O 1
ATOM 609 N N . GLY A 1 76 ? 3.771 -14.390 -15.552 1.00 72.62 76 GLY A N 1
ATOM 610 C CA . GLY A 1 76 ? 4.876 -14.842 -14.697 1.00 72.62 76 GLY A CA 1
ATOM 611 C C . GLY A 1 76 ? 6.246 -14.273 -15.089 1.00 72.62 76 GLY A C 1
ATOM 612 O O . GLY A 1 76 ? 7.013 -13.863 -14.220 1.00 72.62 76 GLY A O 1
ATOM 613 N N . LYS A 1 77 ? 6.537 -14.152 -16.393 1.00 82.50 77 LYS A N 1
ATOM 614 C CA . LYS A 1 77 ? 7.792 -13.550 -16.881 1.00 82.50 77 LYS A CA 1
ATOM 615 C C . LYS A 1 77 ? 7.852 -12.055 -16.571 1.00 82.50 77 LYS A C 1
ATOM 617 O O . LYS A 1 77 ? 8.905 -11.559 -16.181 1.00 82.50 77 LYS A O 1
ATOM 622 N N . LEU A 1 78 ? 6.725 -11.347 -16.682 1.00 81.69 78 LEU A N 1
ATOM 623 C CA . LEU A 1 78 ? 6.660 -9.920 -16.356 1.00 81.69 78 LEU A CA 1
ATOM 624 C C . LEU A 1 78 ? 6.947 -9.662 -14.869 1.00 81.69 78 LEU A C 1
ATOM 626 O O . LEU A 1 78 ? 7.688 -8.736 -14.547 1.00 81.69 78 LEU A O 1
ATOM 630 N N . ARG A 1 79 ? 6.416 -10.506 -13.971 1.00 83.94 79 ARG A N 1
ATOM 631 C CA . ARG A 1 79 ? 6.720 -10.438 -12.532 1.00 83.94 79 ARG A CA 1
ATOM 632 C C . ARG A 1 79 ? 8.196 -10.687 -12.234 1.00 83.94 79 ARG A C 1
ATOM 634 O O . ARG A 1 79 ? 8.777 -9.924 -11.473 1.00 83.94 79 ARG A O 1
ATOM 641 N N . ALA A 1 80 ? 8.813 -11.688 -12.861 1.00 88.62 80 ALA A N 1
ATOM 642 C CA . ALA A 1 80 ? 10.238 -11.968 -12.676 1.00 88.62 80 ALA A CA 1
ATOM 643 C C . ALA A 1 80 ? 11.132 -10.807 -13.150 1.00 88.62 80 ALA A C 1
ATOM 645 O O . ALA A 1 80 ? 12.089 -10.442 -12.472 1.00 88.62 80 ALA A O 1
ATOM 646 N N . ILE A 1 81 ? 10.798 -10.187 -14.288 1.00 87.62 81 ILE A N 1
ATOM 647 C CA . ILE A 1 81 ? 11.507 -8.996 -14.781 1.00 87.62 81 ILE A CA 1
ATOM 648 C C . ILE A 1 81 ? 11.334 -7.835 -13.801 1.00 87.62 81 ILE A C 1
ATOM 650 O O . ILE A 1 81 ? 12.312 -7.184 -13.446 1.00 87.62 81 ILE A O 1
ATOM 654 N N . ALA A 1 82 ? 10.109 -7.590 -13.337 1.00 87.31 82 ALA A N 1
ATOM 655 C CA . ALA A 1 82 ? 9.837 -6.527 -12.381 1.00 87.31 82 ALA A CA 1
ATOM 656 C C . ALA A 1 82 ? 10.590 -6.721 -11.055 1.00 87.31 82 ALA A C 1
ATOM 658 O O . ALA A 1 82 ? 11.127 -5.747 -10.538 1.00 87.31 82 ALA A O 1
ATOM 659 N N . ALA A 1 83 ? 10.675 -7.956 -10.549 1.00 91.00 83 ALA A N 1
ATOM 660 C CA . ALA A 1 83 ? 11.456 -8.300 -9.363 1.00 91.00 83 ALA A CA 1
ATOM 661 C C . ALA A 1 83 ? 12.949 -7.998 -9.561 1.00 91.00 83 ALA A C 1
ATOM 663 O O . ALA A 1 83 ? 13.525 -7.258 -8.771 1.00 91.00 83 ALA A O 1
ATOM 664 N N . LYS A 1 84 ? 13.548 -8.448 -10.671 1.00 93.38 84 LYS A N 1
ATOM 665 C CA . LYS A 1 84 ? 14.959 -8.154 -10.977 1.00 93.38 84 LYS A CA 1
ATOM 666 C C . LYS A 1 84 ? 15.238 -6.657 -11.104 1.00 93.38 84 LYS A C 1
ATOM 668 O O . LYS A 1 84 ? 16.219 -6.158 -10.566 1.00 93.38 84 LYS A O 1
ATOM 673 N N . VAL A 1 85 ? 14.379 -5.924 -11.814 1.00 90.56 85 VAL A N 1
ATOM 674 C CA . VAL A 1 85 ? 14.529 -4.467 -11.968 1.00 90.56 85 VAL A CA 1
ATOM 675 C C . VAL A 1 85 ? 14.378 -3.758 -10.621 1.00 90.56 85 VAL A C 1
ATOM 677 O O . VAL A 1 85 ? 15.088 -2.789 -10.352 1.00 90.56 85 VAL A O 1
ATOM 680 N N . PHE A 1 86 ? 13.460 -4.228 -9.775 1.00 90.44 86 PHE A N 1
ATOM 681 C CA . PHE A 1 86 ? 13.287 -3.730 -8.418 1.00 90.44 86 PHE A CA 1
ATOM 682 C C . PHE A 1 86 ? 14.558 -3.933 -7.584 1.00 90.44 86 PHE A C 1
ATOM 684 O O . PHE A 1 86 ? 15.061 -2.959 -7.024 1.00 90.44 86 PHE A O 1
ATOM 691 N N . GLU A 1 87 ? 15.110 -5.148 -7.569 1.00 94.56 87 GLU A N 1
ATOM 692 C CA . GLU A 1 87 ? 16.349 -5.484 -6.853 1.00 94.56 87 GLU A CA 1
ATOM 693 C C . GLU A 1 87 ? 17.506 -4.596 -7.307 1.00 94.56 87 GLU A C 1
ATOM 695 O O . GLU A 1 87 ? 18.145 -3.939 -6.490 1.00 94.56 87 GLU A O 1
ATOM 700 N N . GLN A 1 88 ? 17.711 -4.477 -8.621 1.00 93.38 88 GLN A N 1
ATOM 701 C CA . GLN A 1 88 ? 18.781 -3.663 -9.200 1.00 93.38 88 GLN A CA 1
ATOM 702 C C . GLN A 1 88 ? 18.674 -2.177 -8.847 1.00 93.38 88 GLN A C 1
ATOM 704 O O . GLN A 1 88 ? 19.686 -1.520 -8.625 1.00 93.38 88 GLN A O 1
ATOM 709 N N . LYS A 1 89 ? 17.459 -1.618 -8.828 1.00 90.38 89 LYS A N 1
ATOM 710 C CA . LYS A 1 89 ? 17.263 -0.178 -8.600 1.00 90.38 89 LYS A CA 1
ATOM 711 C C . LYS A 1 89 ? 17.203 0.212 -7.129 1.00 90.38 89 LYS A C 1
ATOM 713 O O . LYS A 1 89 ? 17.417 1.379 -6.816 1.00 90.38 89 LYS A O 1
ATOM 718 N N . THR A 1 90 ? 16.861 -0.720 -6.246 1.00 88.12 90 THR A N 1
ATOM 719 C CA . THR A 1 90 ? 16.654 -0.434 -4.816 1.00 88.12 90 THR A CA 1
ATOM 720 C C . THR A 1 90 ? 17.686 -1.087 -3.908 1.00 88.12 90 THR A C 1
ATOM 722 O O . THR A 1 90 ? 17.751 -0.732 -2.731 1.00 88.12 90 THR A O 1
ATOM 725 N N . MET A 1 91 ? 18.478 -2.025 -4.436 1.00 92.94 91 MET A N 1
ATOM 726 C CA . MET A 1 91 ? 19.387 -2.882 -3.672 1.00 92.94 91 MET A CA 1
ATOM 727 C C . MET A 1 91 ? 18.668 -3.666 -2.558 1.00 92.94 91 MET A C 1
ATOM 729 O O . MET A 1 91 ? 19.266 -3.991 -1.538 1.00 92.94 91 MET A O 1
ATOM 733 N N . GLN A 1 92 ? 17.369 -3.937 -2.729 1.00 92.00 92 GLN A N 1
ATOM 734 C CA . GLN A 1 92 ? 16.547 -4.730 -1.810 1.00 92.00 92 GLN A CA 1
ATOM 735 C C . GLN A 1 92 ? 16.285 -6.116 -2.396 1.00 92.00 92 GLN A C 1
ATOM 737 O O . GLN A 1 92 ? 16.249 -6.264 -3.612 1.00 92.00 92 GLN A O 1
ATOM 742 N N . ASN A 1 93 ? 16.024 -7.110 -1.549 1.00 93.62 93 ASN A N 1
ATOM 743 C CA . ASN A 1 93 ? 15.608 -8.446 -1.975 1.00 93.62 93 ASN A CA 1
ATOM 744 C C . ASN A 1 93 ? 14.110 -8.457 -2.330 1.00 93.62 93 ASN A C 1
ATOM 746 O O . ASN A 1 93 ? 13.280 -8.215 -1.455 1.00 93.62 93 ASN A O 1
ATOM 750 N N . ALA A 1 94 ? 13.730 -8.761 -3.579 1.00 91.88 94 ALA A N 1
ATOM 751 C CA . ALA A 1 94 ? 12.319 -8.741 -3.982 1.00 91.88 94 ALA A CA 1
ATOM 752 C C . ALA A 1 94 ? 11.457 -9.776 -3.240 1.00 91.88 94 ALA A C 1
ATOM 754 O O . ALA A 1 94 ? 10.254 -9.563 -3.107 1.00 91.88 94 ALA A O 1
ATOM 755 N N . ALA A 1 95 ? 12.046 -10.868 -2.740 1.00 92.06 95 ALA A N 1
ATOM 756 C CA . ALA A 1 95 ? 11.322 -11.910 -2.008 1.00 92.06 95 ALA A CA 1
ATOM 757 C C . ALA A 1 95 ? 10.757 -11.428 -0.660 1.00 92.06 95 ALA A C 1
ATOM 759 O O . ALA A 1 95 ? 9.840 -12.038 -0.118 1.00 92.06 95 ALA A O 1
ATOM 760 N N . GLU A 1 96 ? 11.274 -10.320 -0.126 1.00 92.00 96 GLU A N 1
ATOM 761 C CA . GLU A 1 96 ? 10.783 -9.704 1.111 1.00 92.00 96 GLU A CA 1
ATOM 762 C C . GLU A 1 96 ? 9.605 -8.747 0.872 1.00 92.00 96 GLU A C 1
ATOM 764 O O . GLU A 1 96 ? 9.079 -8.154 1.820 1.00 92.00 96 GLU A O 1
ATOM 769 N N . TYR A 1 97 ? 9.175 -8.585 -0.384 1.00 89.00 97 TYR A N 1
ATOM 770 C CA . TYR A 1 97 ? 8.190 -7.594 -0.789 1.00 89.00 97 TYR A CA 1
ATOM 771 C C . TYR A 1 97 ? 7.037 -8.197 -1.600 1.00 89.00 97 TYR A C 1
ATOM 773 O O . TYR A 1 97 ? 7.213 -8.948 -2.556 1.00 89.00 97 TYR A O 1
ATOM 781 N N . ALA A 1 98 ? 5.825 -7.732 -1.309 1.00 86.38 98 ALA A N 1
ATOM 782 C CA . ALA A 1 98 ? 4.680 -7.879 -2.191 1.00 86.38 98 ALA A CA 1
ATOM 783 C C . ALA A 1 98 ? 4.775 -6.855 -3.335 1.00 86.38 98 ALA A C 1
ATOM 785 O O . ALA A 1 98 ? 4.707 -5.645 -3.100 1.00 86.38 98 ALA A O 1
ATOM 786 N N . LEU A 1 99 ? 4.909 -7.336 -4.575 1.00 85.44 99 LEU A N 1
ATOM 787 C CA . LEU A 1 99 ? 4.996 -6.493 -5.771 1.00 85.44 99 LEU A CA 1
ATOM 788 C C . LEU A 1 99 ? 3.629 -6.322 -6.451 1.00 85.44 99 LEU A C 1
ATOM 790 O O . LEU A 1 99 ? 2.975 -7.302 -6.811 1.00 85.44 99 LEU A O 1
ATOM 794 N N . SER A 1 100 ? 3.242 -5.072 -6.707 1.00 81.31 100 SER A N 1
ATOM 795 C CA . SER A 1 100 ? 2.154 -4.695 -7.614 1.00 81.31 100 SER A CA 1
ATOM 796 C C . SER A 1 100 ? 2.718 -4.095 -8.893 1.00 81.31 100 SER A C 1
ATOM 798 O O . SER A 1 100 ? 3.655 -3.296 -8.847 1.00 81.31 100 SER A O 1
ATOM 800 N N . LEU A 1 101 ? 2.134 -4.457 -10.033 1.00 80.00 101 LEU A N 1
ATOM 801 C CA . LEU A 1 101 ? 2.549 -3.972 -11.344 1.00 80.00 101 LEU A CA 1
ATOM 802 C C . LEU A 1 101 ? 1.432 -3.142 -11.961 1.00 80.00 101 LEU A C 1
ATOM 804 O O . LEU A 1 101 ? 0.319 -3.633 -12.122 1.00 80.00 101 LEU A O 1
ATOM 808 N N . LYS A 1 102 ? 1.755 -1.915 -12.367 1.00 78.88 102 LYS A N 1
ATOM 809 C CA . LYS A 1 102 ? 0.844 -1.033 -13.098 1.00 78.88 102 LYS A CA 1
ATOM 810 C C . LYS A 1 102 ? 1.481 -0.612 -14.411 1.00 78.88 102 LYS A C 1
ATOM 812 O O . LYS A 1 102 ? 2.519 0.047 -14.430 1.00 78.88 102 LYS A O 1
ATOM 817 N N . ALA A 1 103 ? 0.868 -0.992 -15.524 1.00 74.75 103 ALA A N 1
ATOM 818 C CA . ALA A 1 103 ? 1.341 -0.593 -16.843 1.00 74.75 103 ALA A CA 1
ATOM 819 C C . ALA A 1 103 ? 0.793 0.788 -17.229 1.00 74.75 103 ALA A C 1
ATOM 821 O O . ALA A 1 103 ? -0.377 1.094 -17.011 1.00 74.75 103 ALA A O 1
ATOM 822 N N . SER A 1 104 ? 1.633 1.609 -17.852 1.00 71.12 104 SER A N 1
ATOM 823 C CA . SER A 1 104 ? 1.240 2.812 -18.585 1.00 71.12 104 SER A CA 1
ATOM 824 C C . SER A 1 104 ? 1.530 2.635 -20.082 1.00 71.12 104 SER A C 1
ATOM 826 O O . SER A 1 104 ? 1.897 1.544 -20.541 1.00 71.12 104 SER A O 1
ATOM 828 N N . ARG A 1 105 ? 1.326 3.695 -20.878 1.00 74.81 105 ARG A N 1
ATOM 829 C CA . ARG A 1 105 ? 1.631 3.669 -22.320 1.00 74.81 105 ARG A CA 1
ATOM 830 C C . ARG A 1 105 ? 3.118 3.426 -22.592 1.00 74.81 105 ARG A C 1
ATOM 832 O O . ARG A 1 105 ? 3.436 2.688 -23.515 1.00 74.81 105 ARG A O 1
ATOM 839 N N . ALA A 1 106 ? 4.001 4.012 -21.784 1.00 76.38 106 ALA A N 1
ATOM 840 C CA . ALA A 1 106 ? 5.447 3.992 -22.016 1.00 76.38 106 ALA A CA 1
ATOM 841 C C . ALA A 1 106 ? 6.244 3.247 -20.936 1.00 76.38 106 ALA A C 1
ATOM 843 O O . ALA A 1 106 ? 7.382 2.860 -21.189 1.00 76.38 106 ALA A O 1
ATOM 844 N N . SER A 1 107 ? 5.660 3.003 -19.759 1.00 77.44 107 SER A N 1
ATOM 845 C CA . SER A 1 107 ? 6.390 2.482 -18.599 1.00 77.44 107 SER A CA 1
ATOM 846 C C . SER A 1 107 ? 5.631 1.363 -17.894 1.00 77.44 107 SER A C 1
ATOM 848 O O . SER A 1 107 ? 4.402 1.330 -17.893 1.00 77.44 107 SER A O 1
ATOM 850 N N . LEU A 1 108 ? 6.361 0.453 -17.257 1.00 79.50 108 LEU A N 1
ATOM 851 C CA . LEU A 1 108 ? 5.834 -0.418 -16.215 1.00 79.50 108 LEU A CA 1
ATOM 852 C C . LEU A 1 108 ? 6.253 0.145 -14.858 1.00 79.50 108 LEU A C 1
ATOM 854 O O . LEU A 1 108 ? 7.436 0.379 -14.612 1.00 79.50 108 LEU A O 1
ATOM 858 N N . HIS A 1 109 ? 5.273 0.365 -13.992 1.00 81.56 109 HIS A N 1
ATOM 859 C CA . HIS A 1 109 ? 5.469 0.795 -12.618 1.00 81.56 109 HIS A CA 1
ATOM 860 C C . HIS A 1 109 ? 5.396 -0.428 -11.706 1.00 81.56 109 HIS A C 1
ATOM 862 O O . HIS A 1 109 ? 4.472 -1.234 -11.812 1.00 81.56 109 HIS A O 1
ATOM 868 N N . VAL A 1 110 ? 6.370 -0.551 -10.817 1.00 84.31 110 VAL A N 1
ATOM 869 C CA . VAL A 1 110 ? 6.468 -1.562 -9.771 1.00 84.31 110 VAL A CA 1
ATOM 870 C C . VAL A 1 110 ? 6.301 -0.846 -8.443 1.00 84.31 110 VAL A C 1
ATOM 872 O O . VAL A 1 110 ? 7.072 0.059 -8.121 1.00 84.31 110 VAL A O 1
ATOM 875 N N . CYS A 1 111 ? 5.297 -1.256 -7.682 1.00 84.00 111 CYS A N 1
ATOM 876 C CA . CYS A 1 111 ? 5.099 -0.818 -6.311 1.00 84.00 111 CYS A CA 1
ATOM 877 C C . CYS A 1 111 ? 5.383 -2.005 -5.396 1.00 84.00 111 CYS A C 1
ATOM 879 O O . CYS A 1 111 ? 4.721 -3.032 -5.518 1.00 84.00 111 CYS A O 1
ATOM 881 N N . ALA A 1 112 ? 6.346 -1.874 -4.495 1.00 85.62 112 ALA A N 1
ATOM 882 C CA . ALA A 1 112 ? 6.750 -2.936 -3.586 1.00 85.62 112 ALA A CA 1
ATOM 883 C C . ALA A 1 112 ? 6.414 -2.553 -2.145 1.00 85.62 112 ALA A C 1
ATOM 885 O O . ALA A 1 112 ? 6.789 -1.468 -1.701 1.00 85.62 112 ALA A O 1
ATOM 886 N N . ILE A 1 113 ? 5.739 -3.441 -1.417 1.00 85.94 113 ILE A N 1
ATOM 887 C CA . ILE A 1 113 ? 5.420 -3.278 0.008 1.00 85.94 113 ILE A CA 1
ATOM 888 C C . ILE A 1 113 ? 6.076 -4.414 0.779 1.00 85.94 113 ILE A C 1
ATOM 890 O O . ILE A 1 113 ? 5.887 -5.575 0.423 1.00 85.94 113 ILE A O 1
ATOM 894 N N . ARG A 1 114 ? 6.834 -4.103 1.829 1.00 87.62 114 ARG A N 1
ATOM 895 C CA . ARG A 1 114 ? 7.541 -5.123 2.608 1.00 87.62 114 ARG A CA 1
ATOM 896 C C . ARG A 1 114 ? 6.549 -6.052 3.315 1.00 87.62 114 ARG A C 1
ATOM 898 O O . ARG A 1 114 ? 5.592 -5.586 3.931 1.00 87.62 114 ARG A O 1
ATOM 905 N N . HIS A 1 115 ? 6.788 -7.362 3.271 1.00 85.31 115 HIS A N 1
ATOM 906 C CA . HIS A 1 115 ? 5.923 -8.356 3.913 1.00 85.31 115 HIS A CA 1
ATOM 907 C C . HIS A 1 115 ? 5.805 -8.145 5.426 1.00 85.31 115 HIS A C 1
ATOM 909 O O . HIS A 1 115 ? 4.707 -8.267 5.964 1.00 85.31 115 HIS A O 1
ATOM 915 N N . ALA A 1 116 ? 6.902 -7.773 6.092 1.00 86.00 116 ALA A N 1
ATOM 916 C CA . ALA A 1 116 ? 6.914 -7.473 7.523 1.00 86.00 116 ALA A CA 1
ATOM 917 C C . ALA A 1 116 ? 5.956 -6.326 7.889 1.00 86.00 116 ALA A C 1
ATOM 919 O O . ALA A 1 116 ? 5.182 -6.458 8.834 1.00 86.00 116 ALA A O 1
ATOM 920 N N . ASP A 1 117 ? 5.938 -5.249 7.098 1.00 84.25 117 ASP A N 1
ATOM 921 C CA . ASP A 1 117 ? 5.056 -4.100 7.331 1.00 84.25 117 ASP A CA 1
ATOM 922 C C . ASP A 1 117 ? 3.585 -4.504 7.163 1.00 84.25 117 ASP A C 1
ATOM 924 O O . ASP A 1 117 ? 2.741 -4.189 8.003 1.00 84.25 117 ASP A O 1
ATOM 928 N N . VAL A 1 118 ? 3.275 -5.266 6.106 1.00 83.69 118 VAL A N 1
ATOM 929 C CA . VAL A 1 118 ? 1.925 -5.807 5.883 1.00 83.69 118 VAL A CA 1
ATOM 930 C C . VAL A 1 118 ? 1.499 -6.687 7.056 1.00 83.69 118 VAL A C 1
ATOM 932 O O . VAL A 1 118 ? 0.396 -6.515 7.571 1.00 83.69 118 VAL A O 1
ATOM 935 N N . ALA A 1 119 ? 2.361 -7.604 7.497 1.00 86.12 119 ALA A N 1
ATOM 936 C CA . ALA A 1 119 ? 2.077 -8.507 8.607 1.00 86.12 119 ALA A CA 1
ATOM 937 C C . ALA A 1 119 ? 1.844 -7.744 9.917 1.00 86.12 119 ALA A C 1
ATOM 939 O O . ALA A 1 119 ? 0.874 -8.023 10.618 1.00 86.12 119 ALA A O 1
ATOM 940 N N . GLN A 1 120 ? 2.674 -6.742 10.214 1.00 84.94 120 GLN A N 1
ATOM 941 C CA . GLN A 1 120 ? 2.530 -5.900 11.398 1.00 84.94 120 GLN A CA 1
ATOM 942 C C . GLN A 1 120 ? 1.194 -5.147 11.395 1.00 84.94 120 GLN A C 1
ATOM 944 O O . GLN A 1 120 ? 0.472 -5.147 12.393 1.00 84.94 120 GLN A O 1
ATOM 949 N N . ILE A 1 121 ? 0.835 -4.530 10.268 1.00 84.19 121 ILE A N 1
ATOM 950 C CA . ILE A 1 121 ? -0.412 -3.769 10.156 1.00 84.19 121 ILE A CA 1
ATOM 951 C C . ILE A 1 121 ? -1.619 -4.702 10.242 1.00 84.19 121 ILE A C 1
ATOM 953 O O . ILE A 1 121 ? -2.546 -4.437 11.006 1.00 84.19 121 ILE A O 1
ATOM 957 N N . LEU A 1 122 ? -1.609 -5.818 9.510 1.00 86.12 122 LEU A N 1
ATOM 958 C CA . LEU A 1 122 ? -2.691 -6.798 9.575 1.00 86.12 122 LEU A CA 1
ATOM 959 C C . LEU A 1 122 ? -2.821 -7.405 10.976 1.00 86.12 122 LEU A C 1
ATOM 961 O O . LEU A 1 122 ? -3.943 -7.559 11.447 1.00 86.12 122 LEU A O 1
ATOM 965 N N . GLY A 1 123 ? -1.718 -7.674 11.674 1.00 86.56 123 GLY A N 1
ATOM 966 C CA . GLY A 1 123 ? -1.744 -8.113 13.070 1.00 86.56 123 GLY A CA 1
ATOM 967 C C . GLY A 1 123 ? -2.445 -7.111 13.991 1.00 86.56 123 GLY A C 1
ATOM 968 O O . GLY A 1 123 ? -3.206 -7.509 14.869 1.00 86.56 123 GLY A O 1
ATOM 969 N N . ALA A 1 124 ? -2.267 -5.810 13.745 1.00 85.56 124 ALA A N 1
ATOM 970 C CA . ALA A 1 124 ? -2.905 -4.757 14.530 1.00 85.56 124 ALA A CA 1
ATOM 971 C C . ALA A 1 124 ? -4.405 -4.575 14.223 1.00 85.56 124 ALA A C 1
ATOM 973 O O . ALA A 1 124 ? -5.180 -4.268 15.132 1.00 85.56 124 ALA A O 1
ATOM 974 N N . VAL A 1 125 ? -4.834 -4.733 12.960 1.00 85.31 125 VAL A N 1
ATOM 975 C CA . VAL A 1 125 ? -6.190 -4.325 12.531 1.00 85.31 125 VAL A CA 1
ATOM 976 C C . VAL A 1 125 ? -7.101 -5.449 12.022 1.00 85.31 125 VAL A C 1
ATOM 978 O O . VAL A 1 125 ? -8.317 -5.284 12.050 1.00 85.31 125 VAL A O 1
ATOM 981 N N . ASN A 1 126 ? -6.581 -6.597 11.582 1.00 80.31 126 ASN A N 1
ATOM 982 C CA . ASN A 1 126 ? -7.390 -7.617 10.894 1.00 80.31 126 ASN A CA 1
ATOM 983 C C . ASN A 1 126 ? -8.309 -8.427 11.826 1.00 80.31 126 ASN A C 1
ATOM 985 O O . ASN A 1 126 ? -9.266 -9.038 11.365 1.00 80.31 126 ASN A O 1
ATOM 989 N N . GLY A 1 127 ? -8.043 -8.433 13.135 1.00 82.38 127 GLY A N 1
ATOM 990 C CA . GLY A 1 127 ? -8.957 -9.015 14.125 1.00 82.38 127 GLY A CA 1
ATOM 991 C C . GLY A 1 127 ? -10.264 -8.215 14.252 1.00 82.38 127 GLY A C 1
ATOM 992 O O . GLY A 1 127 ? -11.333 -8.737 13.945 1.00 82.38 127 GLY A O 1
ATOM 993 N N . PRO A 1 128 ? -10.209 -6.939 14.682 1.00 82.69 128 PRO A N 1
ATOM 994 C CA . PRO A 1 128 ? -11.408 -6.118 14.892 1.00 82.69 128 PRO A CA 1
ATOM 995 C C . PRO A 1 128 ? -12.065 -5.588 13.604 1.00 82.69 128 PRO A C 1
ATOM 997 O O . PRO A 1 128 ? -13.219 -5.145 13.648 1.00 82.69 128 PRO A O 1
ATOM 1000 N N . TYR A 1 129 ? -11.361 -5.610 12.467 1.00 85.56 129 TYR A N 1
ATOM 1001 C CA . TYR A 1 129 ? -11.846 -5.058 11.201 1.00 85.56 129 TYR A CA 1
ATOM 1002 C C . TYR A 1 129 ? -11.679 -6.032 10.049 1.00 85.56 129 TYR A C 1
ATOM 1004 O O . TYR A 1 129 ? -10.673 -6.722 9.926 1.00 85.56 129 TYR A O 1
ATOM 1012 N N . ARG A 1 130 ? -12.631 -5.992 9.114 1.00 85.94 130 ARG A N 1
ATOM 1013 C CA . ARG A 1 130 ? -12.507 -6.720 7.852 1.00 85.94 130 ARG A CA 1
ATOM 1014 C C . ARG A 1 130 ? -11.629 -5.915 6.898 1.00 85.94 130 ARG A C 1
ATOM 1016 O O . ARG A 1 130 ? -12.138 -5.049 6.174 1.00 85.94 130 ARG A O 1
ATOM 1023 N N . VAL A 1 131 ? -10.324 -6.184 6.908 1.00 84.31 131 VAL A N 1
ATOM 1024 C CA . VAL A 1 131 ? -9.387 -5.548 5.976 1.00 84.31 131 VAL A CA 1
ATOM 1025 C C . VAL A 1 131 ? -9.654 -6.065 4.566 1.00 84.31 131 VAL A C 1
ATOM 1027 O O . VAL A 1 131 ? -9.624 -7.264 4.309 1.00 84.31 131 VAL A O 1
ATOM 1030 N N . GLN A 1 132 ? -9.963 -5.156 3.645 1.00 82.69 132 GLN A N 1
ATOM 1031 C CA . GLN A 1 132 ? -10.288 -5.512 2.263 1.00 82.69 132 GLN A CA 1
ATOM 1032 C C . GLN A 1 132 ? -9.065 -5.578 1.358 1.00 82.69 132 GLN A C 1
ATOM 1034 O O . GLN A 1 132 ? -9.004 -6.399 0.448 1.00 82.69 132 GLN A O 1
ATOM 1039 N N . ALA A 1 133 ? -8.143 -4.640 1.553 1.00 77.62 133 ALA A N 1
ATOM 1040 C CA . ALA A 1 133 ? -6.972 -4.483 0.716 1.00 77.62 133 ALA A CA 1
ATOM 1041 C C . ALA A 1 133 ? -5.911 -3.665 1.448 1.00 77.62 133 ALA A C 1
ATOM 1043 O O . ALA A 1 133 ? -6.241 -2.773 2.233 1.00 77.62 133 ALA A O 1
ATOM 1044 N N . VAL A 1 134 ? -4.653 -3.938 1.116 1.00 81.56 134 VAL A N 1
ATOM 1045 C CA . VAL A 1 134 ? -3.495 -3.124 1.484 1.00 81.56 134 VAL A CA 1
ATOM 1046 C C . VAL A 1 134 ? -2.884 -2.621 0.184 1.00 81.56 134 VAL A C 1
ATOM 1048 O O . VAL A 1 134 ? -2.497 -3.430 -0.655 1.00 81.56 134 VAL A O 1
ATOM 1051 N N . LYS A 1 135 ? -2.857 -1.305 -0.034 1.00 78.44 135 LYS A N 1
ATOM 1052 C CA . LYS A 1 135 ? -2.438 -0.704 -1.309 1.00 78.44 135 LYS A CA 1
ATOM 1053 C C . LYS A 1 135 ? -1.348 0.339 -1.103 1.00 78.44 135 LYS A C 1
ATOM 1055 O O . LYS A 1 135 ? -1.382 1.059 -0.111 1.00 78.44 135 LYS A O 1
ATOM 1060 N N . PRO A 1 136 ? -0.416 0.473 -2.050 1.00 74.69 136 PRO A N 1
ATOM 1061 C CA . PRO A 1 136 ? 0.521 1.578 -2.048 1.00 74.69 136 PRO A CA 1
ATOM 1062 C C . PRO A 1 136 ? -0.219 2.855 -2.481 1.00 74.69 136 PRO A C 1
ATOM 1064 O O . PRO A 1 136 ? -0.962 2.849 -3.464 1.00 74.69 136 PRO A O 1
ATOM 1067 N N . LEU A 1 137 ? -0.027 3.949 -1.752 1.00 73.19 137 LEU A N 1
ATOM 1068 C CA . LEU A 1 137 ? -0.526 5.282 -2.068 1.00 73.19 137 LEU A CA 1
ATOM 1069 C C . LEU A 1 137 ? 0.649 6.260 -2.116 1.00 73.19 137 LEU A C 1
ATOM 1071 O O . LEU A 1 137 ? 1.486 6.297 -1.214 1.00 73.19 137 LEU A O 1
ATOM 1075 N N . ALA A 1 138 ? 0.731 7.062 -3.176 1.00 64.25 138 ALA A N 1
ATOM 1076 C CA . ALA A 1 138 ? 1.751 8.100 -3.258 1.00 64.25 138 ALA A CA 1
ATOM 1077 C C . ALA A 1 138 ? 1.441 9.219 -2.238 1.00 64.25 138 ALA A C 1
ATOM 1079 O O . ALA A 1 138 ? 0.293 9.666 -2.194 1.00 64.25 138 ALA A O 1
ATOM 1080 N N . PRO A 1 139 ? 2.426 9.721 -1.463 1.00 61.62 139 PRO A N 1
ATOM 1081 C CA . PRO A 1 139 ? 2.203 10.780 -0.469 1.00 61.62 139 PRO A CA 1
ATOM 1082 C C . PRO A 1 139 ? 1.498 12.021 -1.036 1.00 61.62 139 PRO A C 1
ATOM 1084 O O . PRO A 1 139 ? 0.570 12.538 -0.424 1.00 61.62 139 PRO A O 1
ATOM 1087 N N . ALA A 1 140 ? 1.834 12.411 -2.271 1.00 61.38 140 ALA A N 1
ATOM 1088 C CA . ALA A 1 140 ? 1.203 13.535 -2.965 1.00 61.38 140 ALA A CA 1
ATOM 1089 C C . ALA A 1 140 ? -0.324 13.384 -3.133 1.00 61.38 140 ALA A C 1
ATOM 1091 O O . ALA A 1 140 ? -1.036 14.386 -3.185 1.00 61.38 140 ALA A O 1
ATOM 1092 N N . VAL A 1 141 ? -0.836 12.147 -3.201 1.00 62.19 141 VAL A N 1
ATOM 1093 C CA . VAL A 1 141 ? -2.281 11.876 -3.263 1.00 62.19 141 VAL A CA 1
ATOM 1094 C C . VAL A 1 141 ? -2.931 12.153 -1.910 1.00 62.19 141 VAL A C 1
ATOM 1096 O O . VAL A 1 141 ? -3.997 12.760 -1.874 1.00 62.19 141 VAL A O 1
ATOM 1099 N N . LEU A 1 142 ? -2.279 11.796 -0.797 1.00 63.34 142 LEU A N 1
ATOM 1100 C CA . LEU A 1 142 ? -2.765 12.160 0.535 1.00 63.34 142 LEU A CA 1
ATOM 1101 C C . LEU A 1 142 ? -2.715 13.676 0.749 1.00 63.34 142 LEU A C 1
ATOM 1103 O O . LEU A 1 142 ? -3.674 14.247 1.259 1.00 63.34 142 LEU A O 1
ATOM 1107 N N . ASP A 1 143 ? -1.633 14.343 0.348 1.00 65.12 143 ASP A N 1
ATOM 1108 C CA . ASP A 1 143 ? -1.523 15.799 0.489 1.00 65.12 143 ASP A CA 1
ATOM 1109 C C . ASP A 1 143 ? -2.583 16.530 -0.331 1.00 65.12 143 ASP A C 1
ATOM 1111 O O . ASP A 1 143 ? -3.072 17.582 0.085 1.00 65.12 143 ASP A O 1
ATOM 1115 N N . ALA A 1 144 ? -2.951 15.984 -1.494 1.00 60.78 144 ALA A N 1
ATOM 1116 C CA . ALA A 1 144 ? -4.110 16.448 -2.240 1.00 60.78 144 ALA A CA 1
ATOM 1117 C C . ALA A 1 144 ? -5.392 16.238 -1.419 1.00 60.78 144 ALA A C 1
ATOM 1119 O O . ALA A 1 144 ? -6.115 17.207 -1.216 1.00 60.78 144 ALA A O 1
ATOM 1120 N N . CYS A 1 145 ? -5.620 15.040 -0.858 1.00 58.59 145 CYS A N 1
ATOM 1121 C CA . CYS A 1 145 ? -6.771 14.762 0.011 1.00 58.59 145 CYS A CA 1
ATOM 1122 C C . CYS A 1 145 ? -6.860 15.715 1.213 1.00 58.59 145 CYS A C 1
ATOM 1124 O O . CYS A 1 145 ? -7.942 16.202 1.514 1.00 58.59 145 CYS A O 1
ATOM 1126 N N . LYS A 1 146 ? -5.754 16.009 1.905 1.00 62.53 146 LYS A N 1
ATOM 1127 C CA . LYS A 1 146 ? -5.742 16.902 3.076 1.00 62.53 146 LYS A CA 1
ATOM 1128 C C . LYS A 1 146 ? -6.016 18.354 2.713 1.00 62.53 146 LYS A C 1
ATOM 1130 O O . LYS A 1 146 ? -6.797 19.012 3.396 1.00 62.53 146 LYS A O 1
ATOM 1135 N N . ARG A 1 147 ? -5.382 18.853 1.644 1.00 61.50 147 ARG A N 1
ATOM 1136 C CA . ARG A 1 147 ? -5.560 20.239 1.178 1.00 61.50 147 ARG A CA 1
ATOM 1137 C C . ARG A 1 147 ? -7.005 20.533 0.820 1.00 61.50 147 ARG A C 1
ATOM 1139 O O . ARG A 1 147 ? -7.466 21.656 0.992 1.00 61.50 147 ARG A O 1
ATOM 1146 N N . THR A 1 148 ? -7.720 19.520 0.361 1.00 49.50 148 THR A N 1
ATOM 1147 C CA . THR A 1 148 ? -9.082 19.681 -0.107 1.00 49.50 148 THR A CA 1
ATOM 1148 C C . THR A 1 148 ? -10.158 19.144 0.849 1.00 49.50 148 THR A C 1
ATOM 1150 O O . THR A 1 148 ? -11.329 19.515 0.731 1.00 49.50 148 THR A O 1
ATOM 1153 N N . ALA A 1 149 ? -9.768 18.380 1.878 1.00 48.84 149 ALA A N 1
ATOM 1154 C CA . ALA A 1 149 ? -10.630 17.933 2.978 1.00 48.84 149 ALA A CA 1
ATOM 1155 C C . ALA A 1 149 ? -11.186 19.074 3.848 1.00 48.84 149 ALA A C 1
ATOM 1157 O O . ALA A 1 149 ? -12.012 18.813 4.720 1.00 48.84 149 ALA A O 1
ATOM 1158 N N . ARG A 1 150 ? -10.796 20.337 3.609 1.00 46.56 150 ARG A N 1
ATOM 1159 C CA . ARG A 1 150 ? -11.454 21.479 4.256 1.00 46.56 150 ARG A CA 1
ATOM 1160 C C . ARG A 1 150 ? -12.889 21.737 3.777 1.00 46.56 150 ARG A C 1
ATOM 1162 O O . ARG A 1 150 ? -13.574 22.429 4.514 1.00 46.56 150 ARG A O 1
ATOM 1169 N N . ALA A 1 151 ? -13.375 21.185 2.651 1.00 37.59 151 ALA A N 1
ATOM 1170 C CA . ALA A 1 151 ? -14.813 21.255 2.309 1.00 37.59 151 ALA A CA 1
ATOM 1171 C C . ALA A 1 151 ? -15.293 20.439 1.083 1.00 37.59 151 ALA A C 1
ATOM 1173 O O . ALA A 1 151 ? -16.414 20.680 0.632 1.00 37.59 151 ALA A O 1
ATOM 1174 N N . THR A 1 152 ? -14.516 19.548 0.447 1.00 34.22 152 THR A N 1
ATOM 1175 C CA . THR A 1 152 ? -14.954 19.028 -0.871 1.00 34.22 152 THR A CA 1
ATOM 1176 C C . THR A 1 152 ? -14.602 17.561 -1.140 1.00 34.22 152 THR A C 1
ATOM 1178 O O . THR A 1 152 ? -13.686 16.981 -0.569 1.00 34.22 152 THR A O 1
ATOM 1181 N N . THR A 1 153 ? -15.413 16.956 -1.997 1.00 35.81 153 THR A N 1
ATOM 1182 C CA . THR A 1 153 ? -15.396 15.608 -2.572 1.00 35.81 153 THR A CA 1
ATOM 1183 C C . THR A 1 153 ? -14.239 15.371 -3.543 1.00 35.81 153 THR A C 1
ATOM 1185 O O . THR A 1 153 ? -14.030 16.192 -4.431 1.00 35.81 153 THR A O 1
ATOM 1188 N N . PHE A 1 154 ? -13.546 14.222 -3.469 1.00 37.47 154 PHE A N 1
ATOM 1189 C CA . PHE A 1 154 ? -12.505 13.851 -4.449 1.00 37.47 154 PHE A CA 1
ATOM 1190 C C . PHE A 1 154 ? -12.605 12.411 -4.921 1.00 37.47 154 PHE A C 1
ATOM 1192 O O . PHE A 1 154 ? -12.966 11.526 -4.157 1.00 37.47 154 PHE A O 1
ATOM 1199 N N . VAL A 1 155 ? -12.225 12.182 -6.180 1.00 33.09 155 VAL A N 1
ATOM 1200 C CA . VAL A 1 155 ? -12.164 10.861 -6.809 1.00 33.09 155 VAL A CA 1
ATOM 1201 C C . VAL A 1 155 ? -10.816 10.218 -6.488 1.00 33.09 155 VAL A C 1
ATOM 1203 O O . VAL A 1 155 ? -9.781 10.644 -6.996 1.00 33.09 155 VAL A O 1
ATOM 1206 N N . LEU A 1 156 ? -10.824 9.171 -5.663 1.00 39.78 156 LEU A N 1
ATOM 1207 C CA . LEU A 1 156 ? -9.635 8.355 -5.415 1.00 39.78 156 LEU A CA 1
ATOM 1208 C C . LEU A 1 156 ? -9.178 7.680 -6.717 1.00 39.78 156 LEU A C 1
ATOM 1210 O O . LEU A 1 156 ? -9.940 6.942 -7.350 1.00 39.78 156 LEU A O 1
ATOM 1214 N N . TYR A 1 157 ? -7.926 7.926 -7.107 1.00 35.28 157 TYR A N 1
ATOM 1215 C CA . TYR A 1 157 ? -7.268 7.174 -8.170 1.00 35.28 157 TYR A CA 1
ATOM 1216 C C . TYR A 1 157 ? -6.797 5.850 -7.573 1.00 35.28 157 TYR A C 1
ATOM 1218 O O . TYR A 1 157 ? -5.815 5.806 -6.839 1.00 35.28 157 TYR A O 1
ATOM 1226 N N . GLU A 1 158 ? -7.520 4.774 -7.854 1.00 39.88 158 GLU A N 1
ATOM 1227 C CA . GLU A 1 158 ? -7.120 3.415 -7.497 1.00 39.88 158 GLU 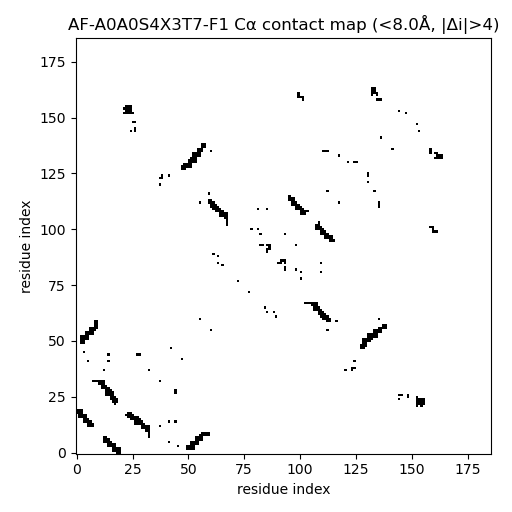A CA 1
ATOM 1228 C C . GLU A 1 158 ? -5.918 2.996 -8.371 1.00 39.88 158 GLU A C 1
ATOM 1230 O O . GLU A 1 158 ? -6.050 2.887 -9.596 1.00 39.88 158 GLU A O 1
ATOM 1235 N N . PRO A 1 159 ? -4.703 2.799 -7.822 1.00 39.12 159 PRO A N 1
ATOM 1236 C CA . PRO A 1 159 ? -3.740 1.930 -8.481 1.00 39.12 159 PRO A CA 1
ATOM 1237 C C . PRO A 1 159 ? -4.282 0.497 -8.430 1.00 39.12 159 PRO A C 1
ATOM 1239 O O . PRO A 1 159 ? -4.872 0.110 -7.423 1.00 39.12 159 PRO A O 1
ATOM 1242 N N . ASP A 1 160 ? -4.106 -0.261 -9.519 1.00 40.25 160 ASP A N 1
ATOM 1243 C CA . ASP A 1 160 ? -4.599 -1.635 -9.653 1.00 40.25 160 ASP A CA 1
ATOM 1244 C C . ASP A 1 160 ? -4.387 -2.424 -8.354 1.00 40.25 160 ASP A C 1
ATOM 1246 O O . ASP A 1 160 ? -3.284 -2.516 -7.805 1.00 40.25 160 ASP A O 1
ATOM 1250 N N . SER A 1 161 ? -5.511 -2.878 -7.804 1.00 38.56 161 SER A N 1
ATOM 1251 C CA . SER A 1 161 ? -5.635 -3.339 -6.428 1.00 38.56 161 SER A CA 1
ATOM 1252 C C . SER A 1 161 ? -4.741 -4.549 -6.153 1.00 38.56 161 SER A C 1
ATOM 1254 O O . SER A 1 161 ? -4.891 -5.588 -6.791 1.00 38.56 161 SER A O 1
ATOM 1256 N N . LEU A 1 162 ? -3.890 -4.464 -5.126 1.00 42.38 162 LEU A N 1
ATOM 1257 C CA . LEU A 1 162 ? -3.323 -5.644 -4.473 1.00 42.38 162 LEU A CA 1
ATOM 1258 C C . LEU A 1 162 ? -4.459 -6.384 -3.755 1.00 42.38 162 LEU A C 1
ATOM 1260 O O . LEU A 1 162 ? -4.798 -6.081 -2.611 1.00 42.38 162 LEU A O 1
ATOM 1264 N N . THR A 1 163 ? -5.080 -7.347 -4.432 1.00 35.81 163 THR A N 1
ATOM 1265 C CA . THR A 1 163 ? -5.873 -8.383 -3.765 1.00 35.81 163 THR A CA 1
ATOM 1266 C C . THR A 1 163 ? -4.881 -9.361 -3.146 1.00 35.81 163 THR A C 1
ATOM 1268 O O . THR A 1 163 ? -4.560 -10.400 -3.716 1.00 35.81 163 THR A O 1
ATOM 1271 N N . ILE A 1 164 ? -4.330 -9.002 -1.983 1.00 39.41 164 ILE A N 1
ATOM 1272 C CA . ILE A 1 164 ? -3.714 -9.999 -1.109 1.00 39.41 164 ILE A CA 1
ATOM 1273 C C . ILE A 1 164 ? -4.890 -10.825 -0.599 1.00 39.41 164 ILE A C 1
ATOM 1275 O O . ILE A 1 164 ? -5.564 -10.447 0.356 1.00 39.41 164 ILE A O 1
ATOM 1279 N N . ALA A 1 165 ? -5.196 -11.922 -1.292 1.00 33.59 165 ALA A N 1
ATOM 1280 C CA . ALA A 1 165 ? -5.934 -12.995 -0.661 1.00 33.59 165 ALA A CA 1
ATOM 1281 C C . ALA A 1 165 ? -5.066 -13.411 0.524 1.00 33.59 165 ALA A C 1
ATOM 1283 O O . ALA A 1 165 ? -3.980 -13.959 0.331 1.00 33.59 165 ALA A O 1
ATOM 1284 N N . CYS A 1 166 ? -5.498 -13.071 1.738 1.00 38.38 166 CYS A N 1
ATOM 1285 C CA . CYS A 1 166 ? -4.989 -13.691 2.945 1.00 38.38 166 CYS A CA 1
ATOM 1286 C C . CYS A 1 166 ? -5.331 -15.177 2.818 1.00 38.38 166 CYS A C 1
ATOM 1288 O O . CYS A 1 166 ? -6.370 -15.623 3.301 1.00 38.38 166 CYS A O 1
ATOM 1290 N N . LEU A 1 167 ? -4.504 -15.934 2.092 1.00 38.31 167 LEU A N 1
ATOM 1291 C CA . LEU A 1 167 ? -4.427 -17.364 2.286 1.00 38.31 167 LEU A CA 1
ATOM 1292 C C . LEU A 1 167 ? -4.099 -17.490 3.762 1.00 38.31 167 LEU A C 1
ATOM 1294 O O . LEU A 1 167 ? -3.039 -17.040 4.200 1.00 38.31 167 LEU A O 1
ATOM 1298 N N . LEU A 1 168 ? -5.081 -17.968 4.523 1.00 42.25 168 LEU A N 1
ATOM 1299 C CA . LEU A 1 168 ? -4.897 -18.412 5.887 1.00 42.25 168 LEU A CA 1
ATOM 1300 C C . LEU A 1 168 ? -3.574 -19.181 5.917 1.00 42.25 168 LEU A C 1
ATOM 1302 O O . LEU A 1 168 ? -3.493 -20.298 5.409 1.00 42.25 168 LEU A O 1
ATOM 1306 N N . TYR A 1 169 ? -2.540 -18.593 6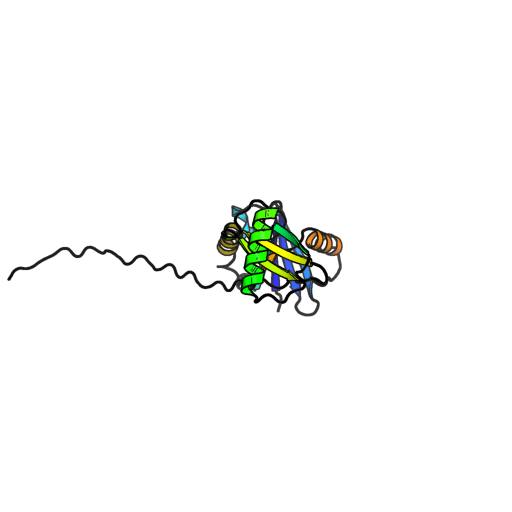.511 1.00 40.62 169 TYR A N 1
ATOM 1307 C CA . TYR A 1 169 ? -1.472 -19.391 7.073 1.00 40.62 169 TYR A CA 1
ATOM 1308 C C . TYR A 1 169 ? -2.107 -20.059 8.289 1.00 40.62 169 TYR A C 1
ATOM 1310 O O . TYR A 1 169 ? -2.041 -19.553 9.408 1.00 40.62 169 TYR A O 1
ATOM 1318 N N . THR A 1 170 ? -2.840 -21.150 8.057 1.00 44.03 170 THR A N 1
ATOM 1319 C CA . THR A 1 170 ? -3.114 -22.101 9.120 1.00 44.03 170 THR A CA 1
ATOM 1320 C C . THR A 1 170 ? -1.754 -22.649 9.498 1.00 44.03 170 THR A C 1
ATOM 1322 O O . THR A 1 170 ? -1.224 -23.539 8.835 1.00 44.03 170 THR A O 1
ATOM 1325 N N . SER A 1 171 ? -1.167 -22.042 10.526 1.00 36.81 171 SER A N 1
ATOM 1326 C CA . SER A 1 171 ? -0.150 -22.668 11.352 1.00 36.81 171 SER A CA 1
ATOM 1327 C C . SER A 1 171 ? -0.531 -24.141 11.500 1.00 36.81 171 SER A C 1
ATOM 1329 O O . SER A 1 171 ? -1.616 -24.406 12.026 1.00 36.81 171 SER A O 1
ATOM 1331 N N . PRO A 1 172 ? 0.268 -25.110 11.023 1.00 43.28 172 PRO A N 1
ATOM 1332 C CA . PRO A 1 172 ? 0.077 -26.466 11.487 1.00 43.28 172 PRO A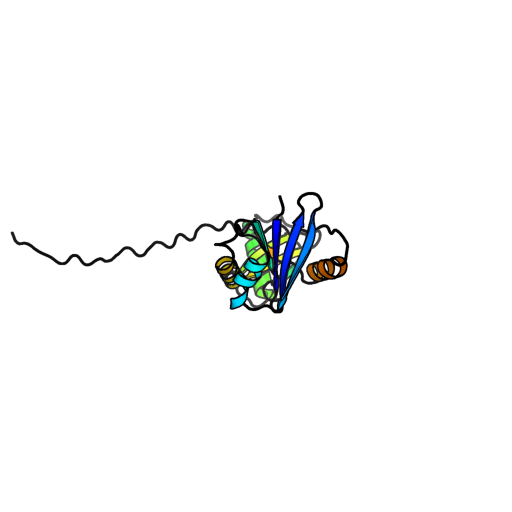 CA 1
ATOM 1333 C C . PRO A 1 172 ? 0.346 -26.405 12.990 1.00 43.28 172 PRO A C 1
ATOM 1335 O O . PRO A 1 172 ? 1.476 -26.157 13.410 1.00 43.28 172 PRO A O 1
ATOM 1338 N N . SER A 1 173 ? -0.707 -26.512 13.805 1.00 39.62 173 SER A N 1
ATOM 1339 C CA . SER A 1 173 ? -0.544 -26.664 15.247 1.00 39.62 173 SER A CA 1
ATOM 1340 C C . SER A 1 173 ? 0.447 -27.804 15.502 1.00 39.62 173 SER A C 1
ATOM 1342 O O . SER A 1 173 ? 0.390 -28.822 14.799 1.00 39.62 173 SER A O 1
ATOM 1344 N N . PRO A 1 174 ? 1.373 -27.630 16.458 1.00 51.84 174 PRO A N 1
ATOM 1345 C CA . PRO A 1 174 ? 2.402 -28.614 16.743 1.00 51.84 174 PRO A CA 1
ATOM 1346 C C . PRO A 1 174 ? 1.692 -29.898 17.152 1.00 51.84 174 PRO A C 1
ATOM 1348 O O . PRO A 1 174 ? 0.903 -29.889 18.093 1.00 51.84 174 PRO A O 1
ATOM 1351 N N . ARG A 1 175 ? 1.904 -30.996 16.419 1.00 59.53 175 ARG A N 1
ATOM 1352 C CA . ARG A 1 175 ? 1.451 -32.294 16.915 1.00 59.53 175 ARG A CA 1
ATOM 1353 C C . ARG A 1 175 ? 2.181 -32.542 18.221 1.00 59.53 175 ARG A C 1
ATOM 1355 O O . ARG A 1 175 ? 3.402 -32.691 18.228 1.00 59.53 175 ARG A O 1
ATOM 1362 N N . ASP A 1 176 ? 1.395 -32.552 19.286 1.00 48.94 176 ASP A N 1
ATOM 1363 C CA . ASP A 1 176 ? 1.746 -33.032 20.603 1.00 48.94 176 ASP A CA 1
ATOM 1364 C C . ASP A 1 176 ? 2.530 -34.344 20.483 1.00 48.94 176 ASP A C 1
ATOM 1366 O O . ASP A 1 176 ? 1.980 -35.405 20.189 1.00 48.94 176 ASP A O 1
ATOM 1370 N N . LEU A 1 177 ? 3.836 -34.273 20.736 1.00 48.94 177 LEU A N 1
ATOM 1371 C CA . LEU A 1 177 ? 4.605 -35.396 21.260 1.00 48.94 177 LEU A CA 1
ATOM 1372 C C . LEU A 1 177 ? 4.249 -35.520 22.745 1.00 48.94 177 LEU A C 1
ATOM 1374 O O . LEU A 1 177 ? 5.065 -35.272 23.631 1.00 48.94 177 LEU A O 1
ATOM 1378 N N . SER A 1 178 ? 2.991 -35.860 23.023 1.00 47.78 178 SER A N 1
ATOM 1379 C CA . SER A 1 178 ? 2.577 -36.310 24.340 1.00 47.78 178 SER A CA 1
ATOM 1380 C C . SER A 1 178 ? 3.131 -37.717 24.535 1.00 47.78 178 SER A C 1
ATOM 1382 O O . SER A 1 178 ? 2.681 -38.714 23.975 1.00 47.78 178 SER A O 1
ATOM 1384 N N . THR A 1 179 ? 4.194 -37.761 25.326 1.00 53.59 179 THR A N 1
ATOM 1385 C CA . THR A 1 179 ? 4.747 -38.949 25.959 1.00 53.59 179 THR A CA 1
ATOM 1386 C C . THR A 1 179 ? 3.638 -39.799 26.580 1.00 53.59 179 THR A C 1
ATOM 1388 O O . THR A 1 179 ? 3.083 -39.430 27.613 1.00 53.59 179 THR A O 1
ATOM 1391 N N . SER A 1 180 ? 3.366 -40.967 26.002 1.00 48.44 180 SER A N 1
ATOM 1392 C CA . SER A 1 180 ? 2.761 -42.089 26.720 1.00 48.44 180 SER A CA 1
ATOM 1393 C C . SER A 1 180 ? 3.860 -43.121 26.965 1.00 48.44 180 SER A C 1
ATOM 1395 O O . SER A 1 180 ? 4.278 -43.843 26.060 1.00 48.44 180 SER A O 1
ATOM 1397 N N . ARG A 1 181 ? 4.407 -43.120 28.185 1.00 55.50 181 ARG A N 1
ATOM 1398 C CA . ARG A 1 181 ? 5.270 -44.189 28.696 1.00 55.50 181 ARG A CA 1
ATOM 1399 C C . ARG A 1 181 ? 4.400 -45.220 29.432 1.00 55.50 181 ARG A C 1
ATOM 1401 O O . ARG A 1 181 ? 3.907 -44.882 30.499 1.00 55.50 181 ARG A O 1
ATOM 1408 N N . MET A 1 182 ? 4.386 -46.454 28.892 1.00 52.72 182 MET A N 1
ATOM 1409 C CA . MET A 1 182 ? 4.255 -47.793 29.538 1.00 52.72 182 MET A CA 1
ATOM 1410 C C . MET A 1 182 ? 2.963 -48.137 30.327 1.00 52.72 182 MET A C 1
ATOM 1412 O O . MET A 1 182 ? 2.254 -47.207 30.696 1.00 52.72 182 MET A O 1
ATOM 1416 N N . PRO A 1 183 ? 2.646 -49.427 30.659 1.00 65.50 183 PRO A N 1
ATOM 1417 C CA . PRO A 1 183 ? 3.371 -50.717 30.476 1.00 65.50 183 PRO A CA 1
ATOM 1418 C C . PRO A 1 183 ? 2.504 -51.917 29.960 1.00 65.50 183 PRO A C 1
ATOM 1420 O O . PRO A 1 183 ? 1.289 -51.812 29.900 1.00 65.50 183 PRO A O 1
ATOM 1423 N N . SER A 1 184 ? 3.109 -53.081 29.647 1.00 40.78 184 SER A N 1
ATOM 1424 C CA . SER A 1 184 ? 2.803 -54.408 30.260 1.00 40.78 184 SER A CA 1
ATOM 1425 C C . SER A 1 184 ? 3.314 -55.605 29.438 1.00 40.78 184 SER A C 1
ATOM 1427 O O . SER A 1 184 ? 3.194 -55.631 28.216 1.00 40.78 184 SER A O 1
ATOM 1429 N N . SER A 1 185 ? 3.832 -56.593 30.165 1.00 50.50 185 SER A N 1
ATOM 1430 C CA . SER A 1 185 ? 4.398 -57.882 29.757 1.00 50.50 185 SER A CA 1
ATOM 1431 C C . SER A 1 185 ? 3.456 -58.832 29.004 1.00 50.50 185 SER A C 1
ATOM 1433 O O . SER A 1 185 ? 2.281 -58.930 29.356 1.00 50.50 185 SER A O 1
ATOM 1435 N N . ALA A 1 186 ? 4.032 -59.617 28.087 1.00 45.00 186 ALA A N 1
ATOM 1436 C CA . ALA A 1 186 ? 3.720 -61.024 27.802 1.00 45.00 186 ALA A CA 1
ATOM 1437 C C . ALA A 1 186 ? 4.928 -61.663 27.099 1.00 45.00 186 ALA A C 1
ATOM 1439 O O . ALA A 1 186 ? 5.491 -60.991 26.204 1.00 45.00 186 ALA A O 1
#

Organism: Ralstonia solanacearum (NCBI:txid305)

Nearest PDB structures (foldseek):
  4pht-assembly1_X  TM=7.296E-01  e=8.330E-10  Vibrio vulnificus CMCP6
  1yf5-assembly1_L-2  TM=7.440E-01  e=1.146E-09  Vibrio cholerae
  4pht-assembly3_Z  TM=7.319E-01  e=1.146E-09  Vibrio vulnificus CMCP6
  5tkw-assembly1_A-2  TM=6.381E-01  e=5.975E-07  Klebsiella pneumoniae subsp. pneumoniae NTUH-K2044
  5eoy-assembly1_B  TM=6.262E-01  e=1.769E-06  Pseudomonas aeruginosa PAO1

Secondary structure (DSSP, 8-state):
-EEEEEEE-SSEEEEEEEETTTTEEEEEEEEE--GGGHHHHHHHHS-TT-EEEEEE-GGGEEEEEEEPPSS---HHHHHHHHHHHHHHHH-S-GGGEEEEEEE-SSEEEEEEEEHHHHHHHHHHHTTTSEEEEEEE--HHHHHHHHHHTTT--------S--------------------------

Sequence (186 aa):
MNDYWLYVSKSEMTVGRTRSRQREATVLDSAAFQAGGLADFVRQRVPQGKRLSVWLSGAHCHYVAFPRPRWVFAPGKLRAIAAKVFEQKTMQNAAEYALSLKASRASLHVCAIRHADVAQILGAVNGPYRVQAVKPLAPAVLDACKRTARATTFVLYEPDSLTIACLLYTSPSPRDLSTSRMPSSA